Protein AF-A0A1M2Z4P3-F1 (afdb_monomer_lite)

pLDDT: mean 89.17, std 8.55, range [36.88, 98.25]

Secondary structure (DSSP, 8-state):
-PPP-HHHHHHHHHTT---TT-TT--GGGGTHHHHHHHHHHHIIIIIHHHHHHHHHHTPPPPPTTSSPPPTT--TTS-EEE-SSS-HHHHHH---GGGEEETT--TT-TT------B-----TTT-GGGS--TTS-HHHHHHHHHHHHHHHHHB--HHHHHHHTHHHHHTTTT--EEEE-S----GGGHHHHHHHHHHS-TT-EEEEEESS-SHHHHHHHTTS---GGGEEEEEGGG-

Foldseek 3Di:
DDDPDLVVQQVVLVVLQDDPPDPPDDPCSLASSLVSLLVVLCCVFVVVQVVVLVVLLPDDADDAPPDDDQPPDDLPAAEEDCRQEPNCCHHVVRDPVRYDNLQYHSVDPPTHRQAAFQDDDDPVNQQLVVDDPPDDPNVNSSSVSVVVSNVSRHRPNVVSCVVCVVVLLVQAPAQEEEAAPDQLDPSCVVVVQSNLVNYDLNHAYEYEDAPDCPSVCVSVVVHPHDPVRYDYYHSSVD

Structure (mmCIF, N/CA/C/O backbone):
data_AF-A0A1M2Z4P3-F1
#
_entry.id   AF-A0A1M2Z4P3-F1
#
loop_
_atom_site.group_PDB
_atom_site.id
_atom_site.type_symbol
_atom_site.label_atom_id
_atom_site.label_alt_id
_atom_site.label_comp_id
_atom_site.label_asym_id
_atom_site.label_entity_id
_atom_site.label_seq_id
_atom_site.pdbx_PDB_ins_code
_atom_site.Cartn_x
_atom_site.Cartn_y
_atom_site.Cartn_z
_atom_site.occupancy
_atom_site.B_iso_or_equiv
_atom_site.auth_seq_id
_atom_site.auth_comp_id
_atom_site.auth_asym_id
_atom_site.auth_atom_id
_atom_site.pdbx_PDB_model_num
ATOM 1 N N . MET A 1 1 ? 10.194 9.218 0.307 1.00 36.88 1 MET A N 1
ATOM 2 C CA . MET A 1 1 ? 10.494 7.914 -0.320 1.00 36.88 1 MET A CA 1
ATOM 3 C C . MET A 1 1 ? 11.391 8.207 -1.500 1.00 36.88 1 MET A C 1
ATOM 5 O O . MET A 1 1 ? 11.142 9.214 -2.148 1.00 36.88 1 MET A O 1
ATOM 9 N N . ALA A 1 2 ? 12.436 7.412 -1.726 1.00 44.75 2 ALA A N 1
ATOM 10 C CA . ALA A 1 2 ? 13.158 7.478 -2.991 1.00 44.75 2 ALA A CA 1
ATOM 11 C C . ALA A 1 2 ? 12.185 6.999 -4.077 1.00 44.75 2 ALA A C 1
ATOM 13 O O . ALA A 1 2 ? 11.641 5.902 -3.953 1.00 44.75 2 ALA A O 1
ATOM 14 N N . ALA A 1 3 ? 11.865 7.868 -5.031 1.00 63.56 3 ALA A N 1
ATOM 15 C CA . ALA A 1 3 ? 11.163 7.474 -6.244 1.00 63.56 3 ALA A CA 1
ATOM 16 C C . ALA A 1 3 ? 12.198 6.883 -7.208 1.00 63.56 3 ALA A C 1
ATOM 18 O O . ALA A 1 3 ? 13.359 7.295 -7.170 1.00 63.56 3 ALA A O 1
ATOM 19 N N . PHE A 1 4 ? 11.798 5.907 -8.023 1.00 76.44 4 PHE A N 1
ATOM 20 C CA . PHE A 1 4 ? 12.625 5.476 -9.144 1.00 76.44 4 PHE A CA 1
ATOM 21 C C . PHE A 1 4 ? 12.760 6.653 -10.115 1.00 76.44 4 PHE A C 1
ATOM 23 O O . PHE A 1 4 ? 11.749 7.189 -10.566 1.00 76.44 4 PHE A O 1
ATOM 30 N N . ASP A 1 5 ? 13.994 7.075 -10.374 1.00 84.38 5 ASP A N 1
ATOM 31 C CA . ASP A 1 5 ? 14.317 8.184 -11.268 1.00 84.38 5 ASP A CA 1
ATOM 32 C C . ASP A 1 5 ? 14.736 7.597 -12.617 1.00 84.38 5 ASP A C 1
ATOM 34 O O . ASP A 1 5 ? 15.875 7.157 -12.787 1.00 84.38 5 ASP A O 1
ATOM 38 N N . SER A 1 6 ? 13.776 7.500 -13.541 1.00 86.56 6 SER A N 1
ATOM 39 C CA . SER A 1 6 ? 14.014 6.942 -14.873 1.00 86.56 6 SER A CA 1
ATOM 40 C C . SER A 1 6 ? 15.054 7.739 -15.644 1.00 86.56 6 SER A C 1
ATOM 42 O O . SER A 1 6 ? 15.867 7.135 -16.335 1.00 86.56 6 SER A O 1
ATOM 44 N N . ASP A 1 7 ? 15.061 9.062 -15.487 1.00 88.12 7 ASP A N 1
ATOM 45 C CA . ASP A 1 7 ? 15.937 9.958 -16.239 1.00 88.12 7 ASP A CA 1
ATOM 46 C C . ASP A 1 7 ? 17.389 9.719 -15.823 1.00 88.12 7 ASP A C 1
ATOM 48 O O . ASP A 1 7 ? 18.244 9.492 -16.669 1.00 88.12 7 ASP A O 1
ATOM 52 N N . HIS A 1 8 ? 17.658 9.604 -14.518 1.00 89.50 8 HIS A N 1
ATOM 53 C CA . HIS A 1 8 ? 18.998 9.253 -14.042 1.00 89.50 8 HIS A CA 1
ATOM 54 C C . HIS A 1 8 ? 19.452 7.861 -14.524 1.00 89.50 8 HIS A C 1
ATOM 56 O O . HIS A 1 8 ? 20.642 7.637 -14.767 1.00 89.50 8 HIS A O 1
ATOM 62 N N . VAL A 1 9 ? 18.544 6.885 -14.612 1.00 90.94 9 VAL A N 1
ATOM 63 C CA . VAL A 1 9 ? 18.883 5.542 -15.118 1.00 90.94 9 VAL A CA 1
ATOM 64 C C . VAL A 1 9 ? 19.222 5.594 -16.607 1.00 90.94 9 VAL A C 1
ATOM 66 O O . VAL A 1 9 ? 20.208 4.984 -17.020 1.00 90.94 9 VAL A O 1
ATOM 69 N N . ILE A 1 10 ? 18.451 6.352 -17.387 1.00 92.62 10 ILE A N 1
ATOM 70 C CA . ILE A 1 10 ? 18.688 6.562 -18.817 1.00 92.62 10 ILE A CA 1
ATOM 71 C C . ILE A 1 10 ? 20.013 7.303 -19.029 1.00 92.62 10 ILE A C 1
ATOM 73 O O . ILE A 1 10 ? 20.875 6.771 -19.721 1.00 92.62 10 ILE A O 1
ATOM 77 N N . ASP A 1 11 ? 20.235 8.436 -18.357 1.00 93.12 11 ASP A N 1
ATOM 78 C CA . ASP A 1 11 ? 21.476 9.227 -18.427 1.00 93.12 11 ASP A CA 1
ATOM 79 C C . ASP A 1 11 ? 22.718 8.379 -18.104 1.00 93.12 11 ASP A C 1
ATOM 81 O O . ASP A 1 11 ? 23.786 8.524 -18.704 1.00 93.12 11 ASP A O 1
ATOM 85 N N . TYR A 1 12 ? 22.600 7.467 -17.132 1.00 93.19 12 TYR A N 1
ATOM 86 C CA . TYR A 1 12 ? 23.669 6.525 -16.824 1.00 93.19 12 TYR A CA 1
ATOM 87 C C . TYR A 1 12 ? 23.897 5.535 -17.974 1.00 93.19 12 TYR A C 1
ATOM 89 O O . TYR A 1 12 ? 25.041 5.360 -18.403 1.00 93.19 12 TYR A O 1
ATOM 97 N N . ALA A 1 13 ? 22.831 4.916 -18.482 1.00 93.62 13 ALA A N 1
ATOM 98 C CA . ALA A 1 13 ? 22.899 3.926 -19.552 1.00 93.62 13 ALA A CA 1
ATOM 99 C C . ALA A 1 13 ? 23.385 4.524 -20.884 1.00 93.62 13 ALA A C 1
ATOM 101 O O . ALA A 1 13 ? 24.069 3.840 -21.644 1.00 93.62 13 ALA A O 1
ATOM 102 N N . GLU A 1 14 ? 23.124 5.807 -21.154 1.00 93.44 14 GLU A N 1
ATOM 103 C CA . GLU A 1 14 ? 23.606 6.518 -22.347 1.00 93.44 14 GLU A CA 1
ATOM 104 C C . GLU A 1 14 ? 25.136 6.505 -22.478 1.00 93.44 14 GLU A C 1
ATOM 106 O O . GLU A 1 14 ? 25.653 6.488 -23.595 1.00 93.44 14 GLU A O 1
ATOM 111 N N . ASN A 1 15 ? 25.879 6.403 -21.367 1.00 92.31 15 ASN A N 1
ATOM 112 C CA . ASN A 1 15 ? 27.342 6.243 -21.400 1.00 92.31 15 ASN A CA 1
ATOM 113 C C . ASN A 1 15 ? 27.794 4.954 -22.110 1.00 92.31 15 ASN A C 1
ATOM 115 O O . ASN A 1 15 ? 28.964 4.823 -22.466 1.00 92.31 15 ASN A O 1
ATOM 119 N N . PHE A 1 16 ? 26.873 4.014 -22.315 1.00 91.38 16 PHE A N 1
ATOM 120 C CA . PHE A 1 16 ? 27.087 2.726 -22.965 1.00 91.38 16 PHE A CA 1
ATOM 121 C C . PHE A 1 16 ? 26.414 2.647 -24.344 1.00 91.38 16 PHE A C 1
ATOM 123 O O . PHE A 1 16 ? 26.446 1.602 -24.998 1.00 91.38 16 PHE A O 1
ATOM 130 N N . LEU A 1 17 ? 25.824 3.750 -24.820 1.00 91.19 17 LEU A N 1
ATOM 131 C CA . LEU A 1 17 ? 25.216 3.850 -26.143 1.00 91.19 17 LEU A CA 1
ATOM 132 C C . LEU A 1 17 ? 26.263 4.261 -27.190 1.00 91.19 17 LEU A C 1
ATOM 134 O O . LEU A 1 17 ? 26.306 5.395 -27.669 1.00 91.19 17 LEU A O 1
ATOM 138 N N . VAL A 1 18 ? 27.130 3.319 -27.562 1.00 89.75 18 VAL A N 1
ATOM 139 C CA . VAL A 1 18 ? 28.173 3.558 -28.570 1.00 89.75 18 VAL A CA 1
ATOM 140 C C . VAL A 1 18 ? 27.543 3.763 -29.955 1.00 89.75 18 VAL A C 1
ATOM 142 O O . VAL A 1 18 ? 26.599 3.065 -30.345 1.00 89.75 18 VAL A O 1
ATOM 145 N N . SER A 1 19 ? 28.061 4.730 -30.717 1.00 88.44 19 SER A N 1
ATOM 146 C CA . SER A 1 19 ? 27.634 4.982 -32.099 1.00 88.44 19 SER A CA 1
ATOM 147 C C . SER A 1 19 ? 27.996 3.811 -33.014 1.00 88.44 19 SER A C 1
ATOM 149 O O . SER A 1 19 ? 29.109 3.294 -32.946 1.00 88.44 19 SER A O 1
ATOM 151 N N . TYR A 1 20 ? 27.105 3.463 -33.946 1.00 85.50 20 TYR A N 1
ATOM 152 C CA . TYR A 1 20 ? 27.349 2.419 -34.954 1.00 85.50 20 TYR A CA 1
ATOM 153 C C . TYR A 1 20 ? 28.587 2.668 -35.833 1.00 85.50 20 TYR A C 1
ATOM 155 O O . TYR A 1 20 ? 29.069 1.750 -36.486 1.00 85.50 20 TYR A O 1
ATOM 163 N N . GLY A 1 21 ? 29.086 3.906 -35.886 1.00 85.94 21 GLY A N 1
ATOM 164 C CA . GLY A 1 21 ? 30.278 4.278 -36.651 1.00 85.94 21 GLY A CA 1
ATOM 165 C C . GLY A 1 21 ? 31.571 4.384 -35.837 1.00 85.94 21 GLY A C 1
ATOM 166 O O . GLY A 1 21 ? 32.546 4.912 -36.368 1.00 85.94 21 GLY A O 1
ATOM 167 N N . ALA A 1 22 ? 31.584 3.982 -34.562 1.00 88.19 22 ALA A N 1
ATOM 168 C CA . ALA A 1 22 ? 32.777 4.080 -33.721 1.00 88.19 22 ALA A CA 1
ATOM 169 C C . ALA A 1 22 ? 33.887 3.115 -34.186 1.00 88.19 22 ALA A C 1
ATOM 171 O O . ALA A 1 22 ? 33.612 1.991 -34.603 1.00 88.19 22 ALA A O 1
ATOM 172 N N . GLU A 1 23 ? 35.152 3.551 -34.129 1.00 83.62 23 GLU A N 1
ATOM 173 C CA . GLU A 1 23 ? 36.299 2.741 -34.586 1.00 83.62 23 GLU A CA 1
ATOM 174 C C . GLU A 1 23 ? 36.534 1.492 -33.720 1.00 83.62 23 GLU A C 1
ATOM 176 O O . GLU A 1 23 ? 37.081 0.501 -34.199 1.00 83.62 23 GLU A O 1
ATOM 181 N N . ASP A 1 24 ? 36.116 1.539 -32.457 1.00 87.50 24 ASP A N 1
ATOM 182 C CA . ASP A 1 24 ? 36.196 0.471 -31.462 1.00 87.50 24 ASP A CA 1
ATOM 183 C C . ASP A 1 24 ? 34.872 -0.286 -31.272 1.00 87.50 24 ASP A C 1
ATOM 185 O O . ASP A 1 24 ? 34.740 -1.065 -30.328 1.00 87.50 24 ASP A O 1
ATOM 189 N N . TRP A 1 25 ? 33.911 -0.092 -32.181 1.00 88.25 25 TRP A N 1
ATOM 190 C CA . TRP A 1 25 ? 32.607 -0.743 -32.121 1.00 88.25 25 TRP A CA 1
ATOM 191 C C . TRP A 1 25 ? 32.709 -2.273 -32.171 1.00 88.25 25 TRP A C 1
ATOM 193 O O . TRP A 1 25 ? 33.462 -2.856 -32.960 1.00 88.25 25 TRP A O 1
ATOM 203 N N . SER A 1 26 ? 31.886 -2.924 -31.356 1.00 89.50 26 SER A N 1
ATOM 204 C CA . SER A 1 26 ? 31.740 -4.369 -31.275 1.00 89.50 26 SER A CA 1
ATOM 205 C C . SER A 1 26 ? 30.270 -4.788 -31.304 1.00 89.50 26 SER A C 1
ATOM 207 O O . SER A 1 26 ? 29.382 -4.037 -30.909 1.00 89.50 26 SER A O 1
ATOM 209 N N . ASP A 1 27 ? 30.007 -6.045 -31.669 1.00 86.88 27 ASP A N 1
ATOM 210 C CA . ASP A 1 27 ? 28.648 -6.602 -31.640 1.00 86.88 27 ASP A CA 1
ATOM 211 C C . ASP A 1 27 ? 27.996 -6.518 -30.242 1.00 86.88 27 ASP A C 1
ATOM 213 O O . ASP A 1 27 ? 26.773 -6.472 -30.136 1.00 86.88 27 ASP A O 1
ATOM 217 N N . ALA A 1 28 ? 28.785 -6.471 -29.160 1.00 85.50 28 ALA A N 1
ATOM 218 C CA . ALA A 1 28 ? 28.265 -6.317 -27.800 1.00 85.50 28 ALA A CA 1
ATOM 219 C C . ALA A 1 28 ? 27.618 -4.937 -27.569 1.00 85.50 28 ALA A C 1
ATOM 221 O O . ALA A 1 28 ? 26.666 -4.822 -26.798 1.00 85.50 28 ALA A O 1
ATOM 222 N N . ASP A 1 29 ? 28.055 -3.905 -28.297 1.00 89.50 29 ASP A N 1
ATOM 223 C CA . ASP A 1 29 ? 27.514 -2.544 -28.203 1.00 89.50 29 ASP A CA 1
ATOM 224 C C . ASP A 1 29 ? 26.071 -2.429 -28.716 1.00 89.50 29 ASP A C 1
ATOM 226 O O . ASP A 1 29 ? 25.392 -1.424 -28.472 1.00 89.50 29 ASP A O 1
ATOM 230 N N . HIS A 1 30 ? 25.557 -3.476 -29.375 1.00 88.25 30 HIS A N 1
ATOM 231 C CA . HIS A 1 30 ? 24.128 -3.603 -29.648 1.00 88.25 30 HIS A CA 1
ATOM 232 C C . HIS A 1 30 ? 23.283 -3.757 -28.382 1.00 88.25 30 HIS A C 1
ATOM 234 O O . HIS A 1 30 ? 22.104 -3.428 -28.422 1.00 88.25 30 HIS A O 1
ATOM 240 N N . HIS A 1 31 ? 23.854 -4.243 -27.280 1.00 87.75 31 HIS A N 1
ATOM 241 C CA . HIS A 1 31 ? 23.092 -4.627 -26.091 1.00 87.75 31 HIS A CA 1
ATOM 242 C C . HIS A 1 31 ? 23.507 -3.877 -24.828 1.00 87.75 31 HIS A C 1
ATOM 244 O O . HIS A 1 31 ? 22.772 -3.920 -23.851 1.00 87.75 31 HIS A O 1
ATOM 250 N N . ASN A 1 32 ? 24.644 -3.175 -24.829 1.00 91.56 32 ASN A N 1
ATOM 251 C CA . ASN A 1 32 ? 25.194 -2.560 -23.617 1.00 91.56 32 ASN A CA 1
ATOM 252 C C . ASN A 1 32 ? 24.220 -1.573 -22.943 1.00 91.56 32 ASN A C 1
ATOM 254 O O . ASN A 1 32 ? 24.012 -1.664 -21.738 1.00 91.56 32 ASN A O 1
ATOM 258 N N . PHE A 1 33 ? 23.556 -0.697 -23.707 1.00 92.69 33 PHE A N 1
ATOM 259 C CA . PHE A 1 33 ? 22.547 0.227 -23.162 1.00 92.69 33 PHE A CA 1
ATOM 260 C C . PHE A 1 33 ? 21.383 -0.508 -22.473 1.00 92.69 33 PHE A C 1
ATOM 262 O O . PHE A 1 33 ? 21.041 -0.218 -21.328 1.00 92.69 33 PHE A O 1
ATOM 269 N N . GLU A 1 34 ? 20.784 -1.482 -23.164 1.00 93.62 34 GLU A N 1
ATOM 270 C CA . GLU A 1 34 ? 19.660 -2.267 -22.637 1.00 93.62 34 GLU A CA 1
ATOM 271 C C . GLU A 1 34 ? 20.086 -3.098 -21.423 1.00 93.62 34 GLU A C 1
ATOM 273 O O . GLU A 1 34 ? 19.356 -3.170 -20.437 1.00 93.62 34 GLU A O 1
ATOM 278 N N . TYR A 1 35 ? 21.285 -3.679 -21.473 1.00 92.06 35 TYR A N 1
ATOM 279 C CA . TYR A 1 35 ? 21.851 -4.499 -20.411 1.00 92.06 35 TYR A CA 1
ATOM 280 C C . TYR A 1 35 ? 22.042 -3.707 -19.115 1.00 92.06 35 TYR A C 1
ATOM 282 O O . TYR A 1 35 ? 21.646 -4.182 -18.052 1.00 92.06 35 TYR A O 1
ATOM 290 N N . GLU A 1 36 ? 22.594 -2.492 -19.177 1.00 94.31 36 GLU A N 1
ATOM 291 C CA . GLU A 1 36 ? 22.773 -1.654 -17.983 1.00 94.31 36 GLU A CA 1
ATOM 292 C C . GLU A 1 36 ? 21.429 -1.288 -17.339 1.00 94.31 36 GLU A C 1
ATOM 294 O O . GLU A 1 36 ? 21.278 -1.372 -16.116 1.00 94.31 36 GLU A O 1
ATOM 299 N N . ILE A 1 37 ? 20.417 -0.967 -18.154 1.00 93.38 37 ILE A N 1
ATOM 300 C CA . ILE A 1 37 ? 19.055 -0.739 -17.658 1.00 93.38 37 ILE A CA 1
ATOM 301 C C . ILE A 1 37 ? 18.508 -2.010 -17.007 1.00 93.38 37 ILE A C 1
ATOM 303 O O . ILE A 1 37 ? 18.021 -1.935 -15.879 1.00 93.38 37 ILE A O 1
ATOM 307 N N . GLU A 1 38 ? 18.622 -3.169 -17.666 1.00 92.31 38 GLU A N 1
ATOM 308 C CA . GLU A 1 38 ? 18.160 -4.462 -17.148 1.00 92.31 38 GLU A CA 1
ATOM 309 C C . GLU A 1 38 ? 18.772 -4.775 -15.774 1.00 92.31 38 GLU A C 1
ATOM 311 O O . GLU A 1 38 ? 18.047 -5.115 -14.837 1.00 92.31 38 GLU A O 1
ATOM 316 N N . GLN A 1 39 ? 20.090 -4.602 -15.616 1.00 90.38 39 GLN A N 1
ATOM 317 C CA . GLN A 1 39 ? 20.776 -4.839 -14.342 1.00 90.38 39 GLN A CA 1
ATOM 318 C C . GLN A 1 39 ? 20.243 -3.935 -13.224 1.00 90.38 39 GLN A C 1
ATOM 320 O O . GLN A 1 39 ? 20.037 -4.389 -12.091 1.00 90.38 39 GLN A O 1
ATOM 325 N N . ILE A 1 40 ? 19.990 -2.660 -13.532 1.00 89.38 40 ILE A N 1
ATOM 326 C CA . ILE A 1 40 ? 19.446 -1.699 -12.571 1.00 89.38 40 ILE A CA 1
ATOM 327 C C . ILE A 1 40 ? 18.016 -2.086 -12.181 1.00 89.38 40 ILE A C 1
ATOM 329 O O . ILE A 1 40 ? 17.710 -2.178 -10.986 1.00 89.38 40 ILE A O 1
ATOM 333 N N . VAL A 1 41 ? 17.140 -2.345 -13.155 1.00 88.62 41 VAL A N 1
ATOM 334 C CA . VAL A 1 41 ? 15.731 -2.645 -12.871 1.00 88.62 41 VAL A CA 1
ATOM 335 C C . VAL A 1 41 ? 15.541 -4.003 -12.195 1.00 88.62 41 VAL A C 1
ATOM 337 O O . VAL A 1 41 ? 14.727 -4.114 -11.273 1.00 88.62 41 VAL A O 1
ATOM 340 N N . ASP A 1 42 ? 16.313 -5.030 -12.560 1.00 85.25 42 ASP A N 1
ATOM 341 C CA . ASP A 1 42 ? 16.267 -6.345 -11.906 1.00 85.25 42 ASP A CA 1
ATOM 342 C C . ASP A 1 42 ? 16.796 -6.270 -10.463 1.00 85.25 42 ASP A C 1
ATOM 344 O O . ASP A 1 42 ? 16.185 -6.794 -9.518 1.00 85.25 42 ASP A O 1
ATOM 348 N N . GLY A 1 43 ? 17.884 -5.517 -10.262 1.00 83.00 43 GLY A N 1
ATOM 349 C CA . GLY A 1 43 ? 18.431 -5.214 -8.943 1.00 83.00 43 GLY A CA 1
ATOM 350 C C . GLY A 1 43 ? 17.412 -4.516 -8.032 1.00 83.00 43 GLY A C 1
ATOM 351 O O . GLY A 1 43 ? 17.220 -4.898 -6.871 1.00 83.00 43 GLY A O 1
ATOM 352 N N . LEU A 1 44 ? 16.706 -3.518 -8.562 1.00 79.50 44 LEU A N 1
ATOM 353 C CA . LEU A 1 44 ? 15.719 -2.741 -7.812 1.00 79.50 44 LEU A CA 1
ATOM 354 C C . LEU A 1 44 ? 14.383 -3.461 -7.615 1.00 79.50 44 LEU A C 1
ATOM 356 O O . LEU A 1 44 ? 13.671 -3.151 -6.662 1.00 79.50 44 LEU A O 1
ATOM 360 N N . SER A 1 45 ? 14.029 -4.417 -8.470 1.00 78.44 45 SER A N 1
ATOM 361 C CA . SER A 1 45 ? 12.779 -5.171 -8.359 1.00 78.44 45 SER A CA 1
ATOM 362 C C . SER A 1 45 ? 12.978 -6.460 -7.557 1.00 78.44 45 SER A C 1
ATOM 364 O O . SER A 1 45 ? 12.626 -6.529 -6.374 1.00 78.44 45 SER A O 1
ATOM 366 N N . ARG A 1 46 ? 13.560 -7.501 -8.160 1.00 77.25 46 ARG A N 1
ATOM 367 C CA . ARG A 1 46 ? 13.657 -8.847 -7.574 1.00 77.25 46 ARG A CA 1
ATOM 368 C C . ARG A 1 46 ? 14.606 -8.876 -6.388 1.00 77.25 46 ARG A C 1
ATOM 370 O O . ARG A 1 46 ? 14.267 -9.428 -5.335 1.00 77.25 46 ARG A O 1
ATOM 377 N N . THR A 1 47 ? 15.780 -8.268 -6.537 1.00 80.88 47 THR A N 1
ATOM 378 C CA . THR A 1 47 ? 16.821 -8.318 -5.505 1.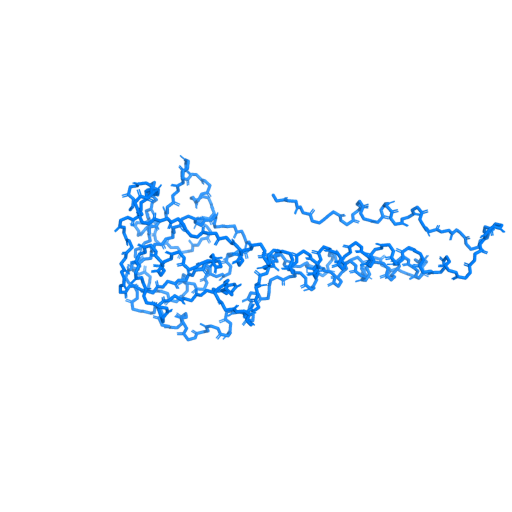00 80.88 47 THR A CA 1
ATOM 379 C C . THR A 1 47 ? 16.424 -7.495 -4.280 1.00 80.88 47 THR A C 1
ATOM 381 O O . THR A 1 47 ? 16.497 -8.007 -3.158 1.00 80.88 47 THR A O 1
ATOM 384 N N . LEU A 1 48 ? 15.879 -6.288 -4.466 1.00 82.06 48 LEU A N 1
ATOM 385 C CA . LEU A 1 48 ? 15.313 -5.495 -3.370 1.00 82.06 48 LEU A CA 1
ATOM 386 C C . LEU A 1 48 ? 14.179 -6.232 -2.649 1.00 82.06 48 LEU A C 1
ATOM 388 O O . LEU A 1 48 ? 14.205 -6.324 -1.421 1.00 82.06 48 LEU A O 1
ATOM 392 N N . ARG A 1 49 ? 13.211 -6.799 -3.385 1.00 80.75 49 ARG A N 1
ATOM 393 C CA . ARG A 1 49 ? 12.099 -7.561 -2.792 1.00 80.75 49 ARG A CA 1
ATOM 394 C C . ARG A 1 49 ? 12.600 -8.727 -1.948 1.00 80.75 49 ARG A C 1
ATOM 396 O O . ARG A 1 49 ? 12.162 -8.902 -0.811 1.00 80.75 49 ARG A O 1
ATOM 403 N N . LYS A 1 50 ? 13.569 -9.486 -2.465 1.00 83.69 50 LYS A N 1
ATOM 404 C CA . LYS A 1 50 ? 14.205 -10.598 -1.749 1.00 83.69 50 LYS A CA 1
ATOM 405 C C . LYS A 1 50 ? 14.928 -10.128 -0.487 1.00 83.69 50 LYS A C 1
ATOM 407 O O . LYS A 1 50 ? 14.743 -10.722 0.575 1.00 83.69 50 LYS A O 1
ATOM 412 N N . HIS A 1 51 ? 15.739 -9.075 -0.572 1.00 88.00 51 HIS A N 1
ATOM 413 C CA . HIS A 1 51 ? 16.456 -8.548 0.591 1.00 88.00 51 HIS A CA 1
ATOM 414 C C . HIS A 1 51 ? 15.513 -7.969 1.637 1.00 88.00 51 HIS A C 1
ATOM 416 O O . HIS A 1 51 ? 15.700 -8.242 2.820 1.00 88.00 51 HIS A O 1
ATOM 422 N N . PHE A 1 52 ? 14.475 -7.247 1.219 1.00 87.31 52 PHE A N 1
ATOM 423 C CA . PHE A 1 52 ? 13.447 -6.744 2.120 1.00 87.31 52 PHE A CA 1
ATOM 424 C C . PHE A 1 52 ? 12.716 -7.890 2.821 1.00 87.31 52 PHE A C 1
ATOM 426 O O . PHE A 1 52 ? 12.585 -7.869 4.043 1.00 87.31 52 PHE A O 1
ATOM 433 N N . ALA A 1 53 ? 12.297 -8.919 2.079 1.00 87.25 53 ALA A N 1
ATOM 434 C CA . ALA A 1 53 ? 11.644 -10.093 2.646 1.00 87.25 53 ALA A CA 1
ATOM 435 C C . ALA A 1 53 ? 12.562 -10.836 3.635 1.00 87.25 53 ALA A C 1
ATOM 437 O O . ALA A 1 53 ? 12.123 -11.258 4.700 1.00 87.25 53 ALA A O 1
ATOM 438 N N . ASN A 1 54 ? 13.857 -10.960 3.340 1.00 89.25 54 ASN A N 1
ATOM 439 C CA . ASN A 1 54 ? 14.816 -11.560 4.270 1.00 89.25 54 ASN A CA 1
ATOM 440 C C . ASN A 1 54 ? 15.028 -10.696 5.519 1.00 89.25 54 ASN A C 1
ATOM 442 O O . ASN A 1 54 ? 15.045 -11.214 6.634 1.00 89.25 54 ASN A O 1
ATOM 446 N N . TRP A 1 55 ? 15.158 -9.381 5.344 1.00 91.31 55 TRP A N 1
ATOM 447 C CA . TRP A 1 55 ? 15.331 -8.436 6.441 1.00 91.31 55 TRP A CA 1
ATOM 448 C C . TRP A 1 55 ? 14.116 -8.425 7.374 1.00 91.31 55 TRP A C 1
ATOM 450 O O . TRP A 1 55 ? 14.283 -8.582 8.581 1.00 91.31 55 TRP A O 1
ATOM 460 N N . ILE A 1 56 ? 12.898 -8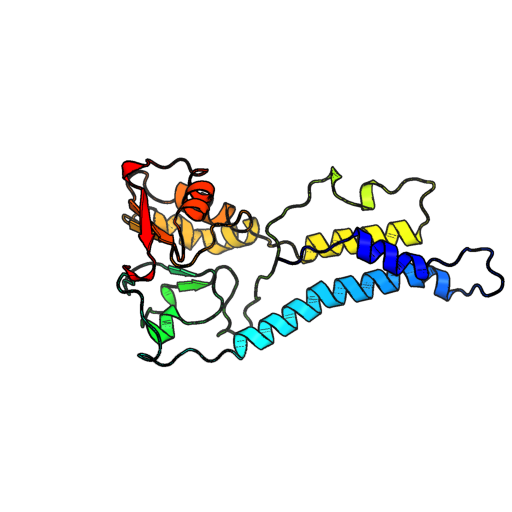.320 6.831 1.00 91.00 56 ILE A N 1
ATOM 461 C CA . ILE A 1 56 ? 11.667 -8.254 7.629 1.00 91.00 56 ILE A CA 1
ATOM 462 C C . ILE A 1 56 ? 11.419 -9.553 8.409 1.00 91.00 56 ILE A C 1
ATOM 464 O O . ILE A 1 56 ? 10.983 -9.505 9.558 1.00 91.00 56 ILE A O 1
ATOM 468 N N . ARG A 1 57 ? 11.764 -10.711 7.823 1.00 89.69 57 ARG A N 1
ATOM 469 C CA . ARG A 1 57 ? 11.717 -12.026 8.487 1.00 89.69 57 ARG A CA 1
ATOM 470 C C . ARG A 1 57 ? 12.761 -12.167 9.598 1.00 89.69 57 ARG A C 1
ATOM 472 O O . ARG A 1 57 ? 12.557 -12.940 10.527 1.00 89.69 57 ARG A O 1
ATOM 479 N N . GLY A 1 58 ? 13.860 -11.419 9.517 1.00 90.00 58 GLY A N 1
ATOM 480 C CA . GLY A 1 58 ? 14.907 -11.375 10.538 1.00 90.00 58 GLY A CA 1
ATOM 481 C C . GLY A 1 58 ? 14.645 -10.396 11.686 1.00 90.00 58 GLY A C 1
ATOM 482 O O . GLY A 1 58 ? 15.431 -10.359 12.633 1.00 90.00 58 GLY A O 1
ATOM 483 N N . LEU A 1 59 ? 13.578 -9.588 11.630 1.00 90.50 59 LEU A N 1
ATOM 484 C CA . LEU A 1 59 ? 13.287 -8.615 12.682 1.00 90.50 59 LEU A CA 1
ATOM 485 C C . LEU A 1 59 ? 12.846 -9.300 13.978 1.00 90.50 59 LEU A C 1
ATOM 487 O O . LEU A 1 59 ? 11.877 -10.058 14.017 1.00 90.50 59 LEU A O 1
ATOM 491 N N . ALA A 1 60 ? 13.519 -8.953 15.074 1.00 89.00 60 ALA A N 1
ATOM 492 C CA . ALA A 1 60 ? 13.095 -9.345 16.407 1.00 89.00 60 ALA A CA 1
ATOM 493 C C . ALA A 1 60 ? 11.866 -8.532 16.837 1.00 89.00 60 ALA A C 1
ATOM 495 O O . ALA A 1 60 ? 11.871 -7.299 16.804 1.00 89.00 60 ALA A O 1
ATOM 496 N N . ILE A 1 61 ? 10.822 -9.224 17.290 1.00 89.62 61 ILE A N 1
ATOM 497 C CA . ILE A 1 61 ? 9.676 -8.570 17.921 1.00 89.62 61 ILE A CA 1
ATOM 498 C C . ILE A 1 61 ? 10.079 -8.136 19.336 1.00 89.62 61 ILE A C 1
ATOM 500 O O . ILE A 1 61 ? 10.669 -8.944 20.060 1.00 89.62 61 ILE A O 1
ATOM 504 N N . PRO A 1 62 ? 9.775 -6.890 19.750 1.00 89.12 62 PRO A N 1
ATOM 505 C CA . PRO A 1 62 ? 10.041 -6.438 21.109 1.00 89.12 62 PRO A CA 1
ATOM 506 C C . PRO A 1 62 ? 9.431 -7.371 22.156 1.00 89.12 62 PRO A C 1
ATOM 508 O O . PRO A 1 62 ? 8.394 -7.995 21.927 1.00 89.12 62 PRO A O 1
ATOM 511 N N . LEU A 1 63 ? 10.054 -7.438 23.328 1.00 86.50 63 LEU A N 1
ATOM 512 C CA . LEU A 1 63 ? 9.482 -8.169 24.451 1.00 86.50 63 LEU A CA 1
ATOM 513 C C . LEU A 1 63 ? 8.344 -7.354 25.071 1.00 86.50 63 LEU A C 1
ATOM 515 O O . LEU A 1 63 ? 8.374 -6.121 25.119 1.00 86.50 63 LEU A O 1
ATOM 519 N N . LEU A 1 64 ? 7.331 -8.051 25.580 1.00 85.25 64 LEU A N 1
ATOM 520 C CA . LEU A 1 64 ? 6.236 -7.404 26.290 1.00 85.25 64 LEU A CA 1
ATOM 521 C C . LEU A 1 64 ? 6.795 -6.579 27.464 1.00 85.25 64 LEU A C 1
ATOM 523 O O . LEU A 1 64 ? 7.554 -7.092 28.283 1.00 85.25 64 LEU A O 1
ATOM 527 N N . GLY A 1 65 ? 6.423 -5.300 27.536 1.00 83.50 65 GLY A N 1
ATOM 528 C CA . GLY A 1 65 ? 6.886 -4.377 28.576 1.00 83.50 65 GLY A CA 1
ATOM 529 C C . GLY A 1 65 ? 8.158 -3.591 28.242 1.00 83.50 65 GLY A C 1
ATOM 530 O O . GLY A 1 65 ? 8.510 -2.699 29.008 1.00 83.50 65 GLY A O 1
ATOM 531 N N . THR A 1 66 ? 8.823 -3.846 27.106 1.00 89.12 66 THR A N 1
ATOM 532 C CA . THR A 1 66 ? 9.969 -3.020 26.662 1.00 89.12 66 THR A CA 1
ATOM 533 C C . THR A 1 66 ? 9.561 -1.845 25.777 1.00 89.12 66 THR A C 1
ATOM 535 O O . THR A 1 66 ? 10.390 -0.992 25.469 1.00 89.12 66 THR A O 1
ATOM 538 N N . VAL A 1 67 ? 8.298 -1.799 25.351 1.00 86.50 67 VAL A N 1
ATOM 539 C CA . VAL A 1 67 ? 7.725 -0.739 24.515 1.00 86.50 67 VAL A CA 1
ATOM 540 C C . VAL A 1 67 ? 6.347 -0.333 25.045 1.00 86.50 67 VAL A C 1
ATOM 542 O O . VAL A 1 67 ? 5.639 -1.186 25.592 1.00 86.50 67 VAL A O 1
ATOM 545 N N . PRO A 1 68 ? 5.942 0.943 24.899 1.00 86.50 68 PRO A N 1
ATOM 546 C CA . PRO A 1 68 ? 4.582 1.361 25.217 1.00 86.50 68 PRO A CA 1
ATOM 547 C C . PRO A 1 68 ? 3.587 0.651 24.290 1.00 86.50 68 PRO A C 1
ATOM 549 O O . PRO A 1 68 ? 3.812 0.548 23.083 1.00 86.50 68 PRO A O 1
ATOM 552 N N . LEU A 1 69 ? 2.493 0.155 24.867 1.00 89.50 69 LEU A N 1
ATOM 553 C CA . LEU A 1 69 ? 1.423 -0.519 24.135 1.00 89.50 69 LEU A CA 1
ATOM 554 C C . LEU A 1 69 ? 0.250 0.429 23.896 1.00 89.50 69 LEU A C 1
ATOM 556 O O . LEU A 1 69 ? -0.014 1.318 24.703 1.00 89.50 69 LEU A O 1
ATOM 560 N N . VAL A 1 70 ? -0.467 0.182 22.803 1.00 91.19 70 VAL A N 1
ATOM 561 C CA . VAL A 1 70 ? -1.742 0.837 22.495 1.00 91.19 70 VAL A CA 1
ATOM 562 C C . VAL A 1 70 ? -2.857 0.120 23.256 1.00 91.19 70 VAL A C 1
ATOM 564 O O . VAL A 1 70 ? -2.988 -1.103 23.176 1.00 91.19 70 VAL A O 1
ATOM 567 N N . ASN A 1 71 ? -3.674 0.856 23.999 1.00 90.12 71 ASN A N 1
ATOM 568 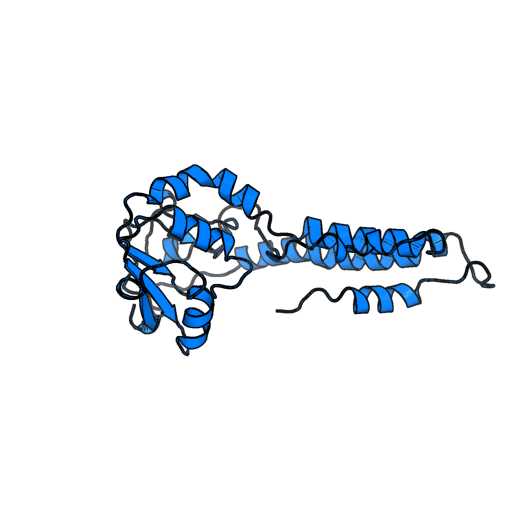C CA . ASN A 1 71 ? -4.645 0.277 24.930 1.00 90.12 71 ASN A CA 1
ATOM 569 C C . ASN A 1 71 ? -5.970 -0.125 24.259 1.00 90.12 71 ASN A C 1
ATOM 571 O O . ASN A 1 71 ? -6.680 -0.993 24.765 1.00 90.12 71 ASN A O 1
ATOM 575 N N . CYS A 1 72 ? -6.300 0.452 23.104 1.00 92.94 72 CYS A N 1
ATOM 576 C CA . CYS A 1 72 ? -7.560 0.237 22.396 1.00 92.94 72 CYS A CA 1
ATOM 577 C C . CYS A 1 72 ? -7.600 -1.061 21.574 1.00 92.94 72 CYS A C 1
ATOM 579 O O . CYS A 1 72 ? -8.582 -1.313 20.873 1.00 92.94 72 CYS A O 1
ATOM 581 N N . ILE A 1 73 ? -6.554 -1.894 21.627 1.00 95.12 73 ILE A N 1
ATOM 582 C CA . ILE A 1 73 ? -6.501 -3.154 20.879 1.00 95.12 73 ILE A CA 1
ATOM 583 C C . ILE A 1 73 ? -7.463 -4.178 21.494 1.00 95.12 73 ILE A C 1
ATOM 585 O O . ILE A 1 73 ? -7.166 -4.860 22.477 1.00 95.12 73 ILE A O 1
ATOM 589 N N . ASN A 1 74 ? -8.629 -4.334 20.868 1.00 95.00 74 ASN A N 1
ATOM 590 C CA . ASN A 1 74 ? -9.596 -5.363 21.224 1.00 95.00 74 ASN A CA 1
ATOM 591 C C . ASN A 1 74 ? -9.253 -6.692 20.537 1.00 95.00 74 ASN A C 1
ATOM 593 O O . ASN A 1 74 ? -9.431 -6.848 19.331 1.00 95.00 74 ASN A O 1
ATOM 597 N N . ARG A 1 75 ? -8.862 -7.702 21.321 1.00 95.00 75 ARG A N 1
ATOM 598 C CA . ARG A 1 75 ? -8.530 -9.051 20.826 1.00 95.00 75 ARG A CA 1
ATOM 599 C C . ARG A 1 75 ? -9.661 -9.765 20.093 1.00 95.00 75 ARG A C 1
ATOM 601 O O . ARG A 1 75 ? -9.397 -10.808 19.521 1.00 95.00 75 ARG A O 1
ATOM 608 N N . ARG A 1 76 ? -10.904 -9.279 20.133 1.00 93.94 76 ARG A N 1
ATOM 609 C CA . ARG A 1 76 ? -12.057 -9.840 19.400 1.00 93.94 76 ARG A CA 1
ATOM 610 C C . ARG A 1 76 ? -12.375 -9.093 18.101 1.00 93.94 76 ARG A C 1
ATOM 612 O O . ARG A 1 76 ? -13.262 -9.528 17.376 1.00 93.94 76 ARG A O 1
ATOM 619 N N . ALA A 1 77 ? -11.677 -7.995 17.812 1.00 96.56 77 ALA A N 1
ATOM 620 C CA . ALA A 1 77 ? -11.860 -7.231 16.583 1.00 96.56 77 ALA A CA 1
ATOM 621 C C . ALA A 1 77 ? -11.292 -7.966 15.357 1.00 96.56 77 ALA A C 1
ATOM 623 O O . ALA A 1 77 ? -10.591 -8.977 15.479 1.00 96.56 77 ALA A O 1
ATOM 624 N N . LYS A 1 78 ? -11.606 -7.432 14.175 1.00 97.44 78 LYS A N 1
ATOM 625 C CA . LYS A 1 78 ? -10.958 -7.776 12.907 1.00 97.44 78 LYS A CA 1
ATOM 626 C C . LYS A 1 78 ? -9.797 -6.811 12.680 1.00 97.44 78 LYS A C 1
ATOM 628 O O . LYS A 1 78 ? -9.924 -5.625 12.972 1.00 97.44 78 LYS A O 1
ATOM 633 N N . PHE A 1 79 ? -8.685 -7.313 12.161 1.00 97.88 79 PHE A N 1
ATOM 634 C CA . PHE A 1 79 ? -7.484 -6.527 11.913 1.00 97.88 79 PHE A CA 1
ATOM 635 C C . PHE A 1 79 ? -7.092 -6.643 10.447 1.00 97.88 79 PHE A C 1
ATOM 637 O O . PHE A 1 79 ? -6.727 -7.724 9.990 1.00 97.88 79 PHE A O 1
ATOM 644 N N . LEU A 1 80 ? -7.126 -5.520 9.736 1.00 97.56 80 LEU A N 1
ATOM 645 C CA . LEU A 1 80 ? -6.414 -5.367 8.475 1.00 97.56 80 LEU A CA 1
ATOM 646 C C . LEU A 1 80 ? -5.023 -4.819 8.798 1.00 97.56 80 LEU A C 1
ATOM 648 O O . LEU A 1 80 ? -4.891 -3.704 9.301 1.00 97.56 80 LEU A O 1
ATOM 652 N N . ASN A 1 81 ? -3.991 -5.625 8.579 1.00 95.75 81 ASN A N 1
ATOM 653 C CA . ASN A 1 81 ? -2.623 -5.294 8.943 1.00 95.75 81 ASN A CA 1
ATOM 654 C C . ASN A 1 81 ? -1.785 -5.019 7.692 1.00 95.75 81 ASN A C 1
ATOM 656 O O . ASN A 1 81 ? -1.553 -5.908 6.875 1.00 95.75 81 ASN A O 1
ATOM 660 N N . PHE A 1 82 ? -1.303 -3.783 7.589 1.00 93.44 82 PHE A N 1
ATOM 661 C CA . PHE A 1 82 ? -0.398 -3.325 6.533 1.00 93.44 82 PHE A CA 1
ATOM 662 C C . PHE A 1 82 ? 1.068 -3.662 6.841 1.00 93.44 82 PHE A C 1
ATOM 664 O O . PHE A 1 82 ? 1.915 -3.593 5.952 1.00 93.44 82 PHE A O 1
ATOM 671 N N . ASN A 1 83 ? 1.365 -4.044 8.090 1.00 92.12 83 ASN A N 1
ATOM 672 C CA . ASN A 1 83 ? 2.678 -4.528 8.492 1.00 92.12 83 ASN A CA 1
ATOM 673 C C . ASN A 1 83 ? 2.813 -6.031 8.232 1.00 92.12 83 ASN A C 1
ATOM 675 O O . ASN A 1 83 ? 1.879 -6.817 8.408 1.00 92.12 83 ASN A O 1
ATOM 679 N N . TYR A 1 84 ? 4.037 -6.443 7.928 1.00 92.81 84 TYR A N 1
ATOM 680 C CA . TYR A 1 84 ? 4.375 -7.839 7.655 1.00 92.81 84 TYR A CA 1
ATOM 681 C C . TYR A 1 84 ? 4.603 -8.659 8.933 1.00 92.81 84 TYR A C 1
ATOM 683 O O . TYR A 1 84 ? 4.468 -9.879 8.929 1.00 92.81 84 TYR A O 1
ATOM 691 N N . THR A 1 85 ? 4.973 -8.010 10.040 1.00 93.25 85 THR A N 1
ATOM 692 C CA . THR A 1 85 ? 5.370 -8.685 11.282 1.00 93.25 85 THR A CA 1
ATOM 693 C C . THR A 1 85 ? 4.167 -9.111 12.136 1.00 93.25 85 THR A C 1
ATOM 695 O O . THR A 1 85 ? 3.127 -8.442 12.127 1.00 93.25 85 THR A O 1
ATOM 698 N N . PRO A 1 86 ? 4.293 -10.176 12.953 1.00 92.56 86 PRO A N 1
ATOM 699 C CA . PRO A 1 86 ? 3.217 -10.674 13.814 1.00 92.56 86 PRO A CA 1
ATOM 700 C C . PRO A 1 86 ? 3.061 -9.877 15.124 1.00 92.56 86 PRO A C 1
ATOM 702 O O . PRO A 1 86 ? 2.832 -10.449 16.191 1.00 92.56 86 PRO A O 1
ATOM 705 N N . THR A 1 87 ? 3.213 -8.550 15.083 1.00 93.19 87 THR A N 1
ATOM 706 C CA . THR A 1 87 ? 3.196 -7.689 16.281 1.00 93.19 87 THR A CA 1
ATOM 707 C C . THR A 1 87 ? 1.877 -7.801 17.055 1.00 93.19 87 THR A C 1
ATOM 709 O O . THR A 1 87 ? 1.886 -7.862 18.285 1.00 93.19 87 THR A O 1
ATOM 712 N N . LEU A 1 88 ? 0.737 -7.873 16.354 1.00 94.88 88 LEU A N 1
ATOM 713 C CA . LEU A 1 88 ? -0.591 -8.029 16.966 1.00 94.88 88 LEU A CA 1
ATOM 714 C C . LEU A 1 88 ? -0.722 -9.356 17.721 1.00 94.88 88 LEU A C 1
ATOM 716 O O . LEU A 1 88 ? -1.270 -9.414 18.822 1.00 94.88 88 LEU A O 1
ATOM 720 N N . GLN A 1 89 ? -0.182 -10.425 17.150 1.00 94.12 89 GLN A N 1
ATOM 721 C CA . GLN A 1 89 ? -0.198 -11.748 17.750 1.00 94.12 89 GLN A CA 1
ATOM 722 C C . GLN A 1 89 ? 0.750 -11.802 18.958 1.00 94.12 89 GLN A C 1
ATOM 724 O O . GLN A 1 89 ? 0.339 -12.208 20.043 1.00 94.12 89 GLN A O 1
ATOM 729 N N . ALA A 1 90 ? 1.989 -11.334 18.792 1.00 92.56 90 ALA A N 1
ATOM 730 C CA . ALA A 1 90 ? 3.048 -11.451 19.792 1.00 92.56 90 ALA A CA 1
ATOM 731 C C . ALA A 1 90 ? 2.867 -10.522 21.005 1.00 92.56 90 ALA A C 1
ATOM 733 O O . ALA A 1 90 ? 3.040 -10.963 22.139 1.00 92.56 90 ALA A O 1
ATOM 734 N N . LEU A 1 91 ? 2.511 -9.250 20.789 1.00 93.50 91 LEU A N 1
ATOM 735 C CA . LEU A 1 91 ? 2.386 -8.269 21.876 1.00 93.50 91 LEU A CA 1
ATOM 736 C C . LEU A 1 91 ? 0.968 -8.183 22.434 1.00 93.50 91 LEU A C 1
ATOM 738 O O . LEU A 1 91 ? 0.780 -7.994 23.634 1.00 93.50 91 LEU A O 1
ATOM 742 N N . TYR A 1 92 ? -0.038 -8.327 21.571 1.00 93.94 92 TYR A N 1
ATOM 743 C CA . TYR A 1 92 ? -1.429 -8.111 21.957 1.00 93.94 92 TYR A CA 1
ATOM 744 C C . TYR A 1 92 ? -2.224 -9.406 22.104 1.00 93.94 92 TYR A C 1
ATOM 746 O O . TYR A 1 92 ? -3.345 -9.346 22.600 1.00 93.94 92 TYR A O 1
ATOM 754 N N . GLY A 1 93 ? -1.676 -10.574 21.749 1.00 93.88 93 GLY A N 1
ATOM 755 C CA . GLY A 1 93 ? -2.361 -11.863 21.891 1.00 93.88 93 GLY A CA 1
ATOM 756 C C . GLY A 1 93 ? -3.585 -12.010 20.982 1.00 93.88 93 GLY A C 1
ATOM 757 O O . GLY A 1 93 ? -4.538 -12.706 21.341 1.00 93.88 93 GLY A O 1
ATOM 758 N N . VAL A 1 94 ? -3.601 -11.311 19.844 1.00 96.56 94 VAL A N 1
ATOM 759 C CA . VAL A 1 94 ? -4.655 -11.435 18.828 1.00 96.56 94 VAL A CA 1
ATOM 760 C C . VAL A 1 94 ? -4.518 -12.785 18.122 1.00 96.56 94 VAL A C 1
ATOM 762 O O . VAL A 1 94 ? -3.411 -13.204 17.785 1.00 96.56 94 VAL A O 1
ATOM 765 N N . GLN A 1 95 ? -5.631 -13.488 17.887 1.00 96.56 95 GLN A N 1
ATOM 766 C CA . GLN A 1 95 ? -5.571 -14.779 17.196 1.00 96.56 95 GLN A CA 1
ATOM 767 C C . GLN A 1 95 ? -5.253 -14.579 15.704 1.00 96.56 95 GLN A C 1
ATOM 769 O O . GLN A 1 95 ? -5.841 -13.687 15.091 1.00 96.56 95 GLN A O 1
ATOM 774 N N . PRO A 1 96 ? -4.420 -15.435 15.074 1.00 94.25 96 PRO A N 1
ATOM 775 C CA . PRO A 1 96 ? -4.053 -15.290 13.661 1.00 94.25 96 PRO A CA 1
ATOM 776 C C . PRO A 1 96 ? -5.250 -15.171 12.711 1.00 94.25 96 PRO A C 1
ATOM 778 O O . PRO A 1 96 ? -5.240 -14.334 11.821 1.00 94.25 96 PRO A O 1
ATOM 781 N N . ARG A 1 97 ? -6.334 -15.921 12.962 1.00 94.19 97 ARG A N 1
ATOM 782 C CA . ARG A 1 97 ? -7.574 -15.882 12.159 1.00 94.19 97 ARG A CA 1
ATOM 783 C C . ARG A 1 97 ? -8.290 -14.526 12.130 1.00 94.19 97 ARG A C 1
ATOM 785 O O . ARG A 1 97 ? -9.248 -14.362 11.388 1.00 94.19 97 ARG A O 1
ATOM 792 N N . GLN A 1 98 ? -7.905 -13.602 13.005 1.00 95.94 98 GLN A N 1
ATOM 793 C CA . GLN A 1 98 ? -8.488 -12.265 13.094 1.00 95.94 98 GLN A CA 1
ATOM 794 C C . GLN A 1 98 ? -7.639 -11.213 12.383 1.00 95.94 98 GLN A C 1
ATOM 796 O O . GLN A 1 98 ? -8.071 -10.066 12.296 1.00 95.94 98 GLN A O 1
ATOM 801 N N . VAL A 1 99 ? -6.445 -11.587 11.917 1.00 96.50 99 VAL A N 1
ATOM 802 C CA . VAL A 1 99 ? -5.484 -10.688 11.285 1.00 96.50 99 VAL A CA 1
ATOM 803 C C . VAL A 1 99 ? -5.343 -11.069 9.822 1.00 96.50 99 VAL A C 1
ATOM 805 O O . VAL A 1 99 ? -4.818 -12.130 9.497 1.00 96.50 99 VAL A O 1
ATOM 808 N N . LEU A 1 100 ? -5.775 -10.175 8.942 1.00 96.25 100 LEU A N 1
ATOM 809 C CA . LEU A 1 100 ? -5.440 -10.232 7.532 1.00 96.25 100 LEU A CA 1
ATOM 810 C C . LEU A 1 100 ? -4.190 -9.383 7.294 1.00 96.25 100 LEU A C 1
ATOM 812 O O . LEU A 1 100 ? -4.233 -8.162 7.423 1.00 96.25 100 LEU A O 1
ATOM 816 N N . HIS A 1 101 ? -3.079 -10.028 6.946 1.00 95.12 101 HIS A N 1
ATOM 817 C CA . HIS A 1 101 ? -1.879 -9.338 6.478 1.00 95.12 101 HIS A CA 1
ATOM 818 C C . HIS A 1 101 ? -2.016 -9.055 4.980 1.00 95.12 101 HIS A C 1
ATOM 820 O O . HIS A 1 101 ? -1.694 -9.907 4.155 1.00 95.12 101 HIS A O 1
ATOM 826 N N . ILE A 1 102 ? -2.516 -7.869 4.630 1.00 93.81 102 ILE A N 1
ATOM 827 C CA . ILE A 1 102 ? -2.925 -7.542 3.252 1.00 93.81 102 ILE A CA 1
ATOM 828 C C . ILE A 1 102 ? -1.751 -7.510 2.260 1.00 93.81 102 ILE A C 1
ATOM 830 O O . ILE A 1 102 ? -1.944 -7.677 1.062 1.00 93.81 102 ILE A O 1
ATOM 834 N N . HIS A 1 103 ? -0.524 -7.355 2.766 1.00 91.12 103 HIS A N 1
ATOM 835 C CA . HIS A 1 103 ? 0.714 -7.361 1.980 1.00 91.12 103 HIS A CA 1
ATOM 836 C C . HIS A 1 103 ? 1.588 -8.603 2.216 1.00 91.12 103 HIS A C 1
ATOM 838 O O . HIS A 1 103 ? 2.783 -8.591 1.919 1.00 91.12 103 HIS A O 1
ATOM 844 N N . GLY A 1 104 ? 1.016 -9.666 2.777 1.00 91.44 104 GLY A N 1
ATOM 845 C CA . GLY A 1 104 ? 1.757 -10.866 3.151 1.00 91.44 104 GLY A CA 1
ATOM 846 C C . GLY A 1 104 ? 2.365 -10.796 4.552 1.00 91.44 104 GLY A C 1
ATOM 847 O O . GLY A 1 104 ? 2.432 -9.745 5.196 1.00 91.44 104 GLY A O 1
ATOM 848 N N . SER A 1 105 ? 2.777 -11.958 5.055 1.00 91.38 105 SER A N 1
ATOM 849 C CA . SER A 1 105 ? 3.247 -12.137 6.429 1.00 91.38 105 SER A CA 1
ATOM 850 C C . SER A 1 105 ? 4.700 -12.587 6.464 1.00 91.38 105 SER A C 1
ATOM 852 O O . SER A 1 105 ? 5.088 -13.534 5.793 1.00 91.38 105 SER A O 1
ATOM 854 N N . ALA A 1 106 ? 5.497 -11.963 7.328 1.00 88.44 106 ALA A N 1
ATOM 855 C CA . ALA A 1 106 ? 6.875 -12.364 7.587 1.00 88.44 106 ALA A CA 1
ATOM 856 C C . ALA A 1 106 ? 6.979 -13.685 8.377 1.00 88.44 106 ALA A C 1
ATOM 858 O O . ALA A 1 106 ? 8.066 -14.238 8.500 1.00 88.44 106 ALA A O 1
ATOM 859 N N . VAL A 1 107 ? 5.880 -14.194 8.943 1.00 84.38 107 VAL A N 1
ATOM 860 C CA . VAL A 1 107 ? 5.886 -15.491 9.646 1.00 84.38 107 VAL A CA 1
ATOM 861 C C . VAL A 1 107 ? 5.813 -16.658 8.671 1.00 84.38 107 VAL A C 1
ATOM 863 O O . VAL A 1 107 ? 6.332 -17.730 8.965 1.00 84.38 107 VAL A O 1
ATOM 866 N N . ASP A 1 108 ? 5.161 -16.449 7.532 1.00 82.94 108 ASP A N 1
ATOM 867 C CA . ASP A 1 108 ? 4.962 -17.470 6.518 1.00 82.94 108 ASP A CA 1
ATOM 868 C C . ASP A 1 108 ? 6.118 -17.411 5.496 1.00 82.94 108 ASP A C 1
ATOM 870 O O . ASP A 1 108 ? 6.268 -16.406 4.788 1.00 82.94 108 ASP A O 1
ATOM 874 N N . PRO A 1 109 ? 6.974 -18.450 5.429 1.00 77.06 109 PRO A N 1
ATOM 875 C CA . PRO A 1 109 ? 8.093 -18.495 4.491 1.00 77.06 109 PRO A CA 1
ATOM 876 C C . PRO A 1 109 ? 7.648 -18.430 3.028 1.00 77.06 109 PRO A C 1
ATOM 878 O O . PRO A 1 109 ? 8.371 -17.858 2.209 1.00 77.06 109 PRO A O 1
ATOM 881 N N . ASP A 1 110 ? 6.460 -18.960 2.730 1.00 79.06 110 ASP A N 1
ATOM 882 C CA . ASP A 1 110 ? 5.901 -19.063 1.382 1.00 79.06 110 ASP A CA 1
ATOM 883 C C . ASP A 1 110 ? 5.041 -17.841 1.018 1.00 79.06 110 ASP A C 1
ATOM 885 O O . ASP A 1 110 ? 4.627 -17.678 -0.132 1.00 79.06 110 ASP A O 1
ATOM 889 N N . SER A 1 111 ? 4.796 -16.939 1.977 1.00 80.44 111 SER A N 1
ATOM 890 C CA . SER A 1 111 ? 4.028 -15.723 1.730 1.00 80.44 111 SER A CA 1
ATOM 891 C C . SER A 1 111 ? 4.772 -14.787 0.783 1.00 80.44 111 SER A C 1
ATOM 893 O O . SER A 1 111 ? 5.916 -14.379 1.025 1.00 80.44 111 SER A O 1
ATOM 895 N N . LEU A 1 112 ? 4.078 -14.407 -0.291 1.00 81.94 112 LEU A N 1
ATOM 896 C CA . LEU A 1 112 ? 4.512 -13.354 -1.195 1.00 81.94 112 LEU A CA 1
ATOM 897 C C . LEU A 1 112 ? 4.392 -12.006 -0.481 1.00 81.94 112 LEU A C 1
ATOM 899 O O . LEU A 1 112 ? 3.296 -11.515 -0.214 1.00 81.94 112 LEU A O 1
ATOM 903 N N . ILE A 1 113 ? 5.546 -11.419 -0.169 1.00 85.19 113 ILE A N 1
ATOM 904 C CA . ILE A 1 113 ? 5.633 -10.083 0.412 1.00 85.19 113 ILE A CA 1
ATOM 905 C C . ILE A 1 113 ? 5.360 -9.064 -0.691 1.00 85.19 113 ILE A C 1
ATOM 907 O O . ILE A 1 113 ? 6.145 -8.914 -1.629 1.00 85.19 113 ILE A O 1
ATOM 911 N N . VAL A 1 114 ? 4.237 -8.365 -0.566 1.00 83.50 114 VAL A N 1
ATOM 912 C CA . VAL A 1 114 ? 3.830 -7.334 -1.514 1.00 83.50 114 VAL A CA 1
ATOM 913 C C . VAL A 1 114 ? 4.586 -6.050 -1.196 1.00 83.50 114 VAL A C 1
ATOM 915 O O . VAL A 1 114 ? 4.379 -5.429 -0.158 1.00 83.50 114 VAL A O 1
ATOM 918 N N . LEU A 1 115 ? 5.448 -5.646 -2.124 1.00 77.44 115 LEU A N 1
ATOM 919 C CA . LEU A 1 115 ? 6.192 -4.391 -2.102 1.00 77.44 115 LEU A CA 1
ATOM 920 C C . LEU A 1 115 ? 5.897 -3.644 -3.385 1.00 77.44 115 LEU A C 1
ATOM 922 O O . LEU A 1 115 ? 6.011 -4.227 -4.467 1.00 77.44 115 LEU A O 1
ATOM 926 N N . GLY A 1 116 ? 5.574 -2.365 -3.269 1.00 65.50 116 GLY A N 1
ATOM 927 C CA . GLY A 1 116 ? 5.343 -1.575 -4.459 1.00 65.50 116 GLY A CA 1
ATOM 928 C C . GLY A 1 116 ? 4.758 -0.210 -4.192 1.00 65.50 116 GLY A C 1
ATOM 929 O O . GLY A 1 116 ? 4.225 0.079 -3.115 1.00 65.50 116 GLY A O 1
ATOM 930 N N . HIS A 1 117 ? 4.851 0.600 -5.235 1.00 64.25 117 HIS A N 1
ATOM 931 C CA . HIS A 1 117 ? 4.139 1.852 -5.370 1.00 64.25 117 HIS A CA 1
ATOM 932 C C . HIS A 1 117 ? 2.708 1.528 -5.816 1.00 64.25 117 HIS A C 1
ATOM 934 O O . HIS A 1 117 ? 2.495 0.708 -6.704 1.00 64.25 117 HIS A O 1
ATOM 940 N N . GLY A 1 118 ? 1.712 2.146 -5.186 1.00 52.59 118 GLY A N 1
ATOM 941 C CA . GLY A 1 118 ? 0.320 2.084 -5.647 1.00 52.59 118 GLY A CA 1
ATOM 942 C C . GLY A 1 118 ? 0.040 3.060 -6.792 1.00 52.59 118 GLY A C 1
ATOM 943 O O . GLY A 1 118 ? -1.087 3.518 -6.917 1.00 52.59 118 GLY A O 1
ATOM 944 N N . TRP A 1 119 ? 1.068 3.451 -7.553 1.00 59.41 119 TRP A N 1
ATOM 945 C CA . TRP A 1 119 ? 0.933 4.370 -8.677 1.00 59.41 119 TRP A CA 1
ATOM 946 C C . TRP A 1 119 ? 0.739 3.563 -9.953 1.00 59.41 119 TRP A C 1
ATOM 948 O O . TRP A 1 119 ? 1.680 2.935 -10.433 1.00 59.41 119 TRP A O 1
ATOM 958 N N . GLU A 1 120 ? -0.486 3.554 -10.465 1.00 62.31 120 GLU A N 1
ATOM 959 C CA . GLU A 1 120 ? -0.778 3.016 -11.788 1.00 62.31 120 GLU A CA 1
ATOM 960 C C . GLU A 1 120 ? -0.323 4.067 -12.798 1.00 62.31 120 GLU A C 1
ATOM 962 O O . GLU A 1 120 ? -0.858 5.180 -12.818 1.00 62.31 120 GLU A O 1
ATOM 967 N N . ARG A 1 121 ? 0.716 3.755 -13.582 1.00 69.62 121 ARG A N 1
ATOM 968 C CA . ARG A 1 121 ? 1.229 4.710 -14.565 1.00 69.62 121 ARG A CA 1
ATOM 969 C C . ARG A 1 121 ? 0.175 4.957 -15.621 1.00 69.62 121 ARG A C 1
ATOM 971 O O . ARG A 1 121 ? -0.392 4.027 -16.197 1.00 69.62 121 ARG A O 1
ATOM 978 N N . GLN A 1 122 ? -0.080 6.231 -15.890 1.00 71.88 122 GLN A N 1
ATOM 979 C CA . GLN A 1 122 ? -0.990 6.565 -16.964 1.00 71.88 122 GLN A CA 1
ATOM 980 C C . GLN A 1 122 ? -0.367 6.206 -18.304 1.00 71.88 122 GLN A C 1
ATOM 982 O O . GLN A 1 122 ? 0.843 6.185 -18.511 1.00 71.88 122 GLN A O 1
ATOM 987 N N . ALA A 1 123 ? -1.241 5.951 -19.261 1.00 71.25 123 ALA A N 1
ATOM 988 C CA . ALA A 1 123 ? -0.862 5.472 -20.570 1.00 71.25 123 ALA A CA 1
ATOM 989 C C . ALA A 1 123 ? 0.096 6.447 -21.305 1.00 71.25 123 ALA A C 1
ATOM 991 O O . ALA A 1 123 ? 0.895 6.023 -22.129 1.00 71.25 123 ALA A O 1
ATOM 992 N N . ASN A 1 124 ? 0.023 7.750 -21.023 1.00 74.31 124 ASN A N 1
ATOM 993 C CA . ASN A 1 124 ? 0.921 8.796 -21.533 1.00 74.31 124 ASN A CA 1
ATOM 994 C C . ASN A 1 124 ? 2.261 8.899 -20.782 1.00 74.31 124 ASN A C 1
ATOM 996 O O . ASN A 1 124 ? 3.151 9.596 -21.255 1.00 74.31 124 ASN A O 1
ATOM 1000 N N . GLU A 1 125 ? 2.397 8.251 -19.628 1.00 78.56 125 GLU A N 1
ATOM 1001 C CA . GLU A 1 125 ? 3.635 8.221 -18.848 1.00 78.56 125 GLU A CA 1
ATOM 1002 C C . GLU A 1 125 ? 4.591 7.136 -19.351 1.00 78.56 125 GLU A C 1
ATOM 1004 O O . GLU A 1 125 ? 5.776 7.226 -19.053 1.00 78.56 125 GLU A O 1
ATOM 1009 N N . LEU A 1 126 ? 4.102 6.140 -20.104 1.00 84.56 126 LEU A N 1
ATOM 1010 C CA . LEU A 1 126 ? 4.888 5.035 -20.668 1.00 84.56 126 LEU A CA 1
ATOM 1011 C C . LEU A 1 126 ? 5.974 5.540 -21.627 1.00 84.56 126 LEU A C 1
ATOM 1013 O O . LEU A 1 126 ? 5.671 6.194 -22.631 1.00 84.56 126 LEU A O 1
ATOM 1017 N N . LEU A 1 127 ? 7.231 5.184 -21.354 1.00 87.81 127 LEU A N 1
ATOM 1018 C CA . LEU A 1 127 ? 8.376 5.585 -22.177 1.00 87.81 127 LEU A CA 1
ATOM 1019 C C . LEU A 1 127 ? 8.325 4.914 -23.551 1.00 87.81 127 LEU A C 1
ATOM 1021 O O . LEU A 1 127 ? 8.641 5.528 -24.566 1.00 87.81 127 LEU A O 1
ATOM 1025 N N . SER A 1 128 ? 7.821 3.682 -23.611 1.00 87.06 128 SER A N 1
ATOM 1026 C CA . SER A 1 128 ? 7.591 2.940 -24.854 1.00 87.06 128 SER A CA 1
ATOM 1027 C C . SER A 1 128 ? 6.670 3.658 -25.846 1.00 87.06 128 SER A C 1
ATOM 1029 O O . SER A 1 128 ? 6.728 3.374 -27.039 1.00 87.06 128 SER A O 1
ATOM 1031 N N . ARG A 1 129 ? 5.839 4.609 -25.397 1.00 86.81 129 ARG A N 1
ATOM 1032 C CA . ARG A 1 129 ? 4.994 5.425 -26.287 1.00 86.81 129 ARG A CA 1
ATOM 1033 C C . ARG A 1 129 ? 5.672 6.669 -26.839 1.00 86.81 129 ARG A C 1
ATOM 1035 O O . ARG A 1 129 ? 5.105 7.314 -27.715 1.00 86.81 129 ARG A O 1
ATOM 1042 N N . GLN A 1 130 ? 6.841 7.008 -26.314 1.00 86.00 130 GLN A N 1
ATOM 1043 C CA . GLN A 1 130 ? 7.682 8.083 -26.832 1.00 86.00 130 GLN A CA 1
ATOM 1044 C C . GLN A 1 130 ? 8.576 7.592 -27.980 1.00 86.00 130 GLN A C 1
ATOM 1046 O O . GLN A 1 130 ? 9.225 8.403 -28.626 1.00 86.00 130 GLN A O 1
ATOM 1051 N N . VAL A 1 131 ? 8.596 6.278 -28.235 1.00 89.38 131 VAL A N 1
ATOM 1052 C CA . VAL A 1 131 ? 9.339 5.643 -29.327 1.00 89.38 131 VAL A CA 1
ATOM 1053 C C . VAL A 1 131 ? 8.645 5.907 -30.663 1.00 89.38 131 VAL A C 1
ATOM 1055 O O . VAL A 1 131 ? 7.456 5.618 -30.827 1.00 89.38 131 VAL A O 1
ATOM 1058 N N . ASP A 1 132 ? 9.413 6.396 -31.628 1.00 92.00 132 ASP A N 1
ATOM 1059 C CA . ASP A 1 132 ? 9.017 6.604 -33.020 1.00 92.00 132 ASP A CA 1
ATOM 1060 C C . ASP A 1 132 ? 9.939 5.844 -33.996 1.00 92.00 132 ASP A C 1
ATOM 1062 O O . ASP A 1 132 ? 10.721 4.981 -33.595 1.00 92.00 132 ASP A O 1
ATOM 1066 N N . GLU A 1 133 ? 9.806 6.115 -35.297 1.00 89.44 133 GLU A N 1
ATOM 1067 C CA . GLU A 1 133 ? 10.586 5.448 -36.348 1.00 89.44 133 GLU A CA 1
ATOM 1068 C C . GLU A 1 133 ? 12.072 5.836 -36.373 1.00 89.44 133 GLU A C 1
ATOM 1070 O O . GLU A 1 133 ? 12.887 5.063 -36.878 1.00 89.44 133 GLU A O 1
ATOM 1075 N N . ASP A 1 134 ? 12.423 6.991 -35.803 1.00 91.56 134 ASP A N 1
ATOM 1076 C CA . ASP A 1 134 ? 13.792 7.510 -35.753 1.00 91.56 134 ASP A CA 1
ATOM 1077 C C . ASP A 1 134 ? 14.521 7.099 -34.461 1.00 91.56 134 ASP A C 1
ATOM 1079 O O . ASP A 1 134 ? 15.735 7.278 -34.327 1.00 91.56 134 ASP A O 1
ATOM 1083 N N . THR A 1 135 ? 13.792 6.529 -33.502 1.00 91.25 135 THR A N 1
ATOM 1084 C CA . THR A 1 135 ? 14.336 6.097 -32.217 1.00 91.25 135 THR A CA 1
ATOM 1085 C C . THR A 1 135 ? 15.261 4.887 -32.391 1.00 91.25 135 THR A C 1
ATOM 1087 O O . THR A 1 135 ? 14.878 3.866 -32.966 1.00 91.25 135 THR A O 1
ATOM 1090 N N . ASP A 1 136 ? 16.479 4.963 -31.838 1.00 92.31 136 ASP A N 1
ATOM 1091 C CA . ASP A 1 136 ? 17.417 3.832 -31.822 1.00 92.31 136 ASP A CA 1
ATOM 1092 C C . ASP A 1 136 ? 16.754 2.612 -31.161 1.00 92.31 136 ASP A C 1
ATOM 1094 O O . ASP A 1 136 ? 16.207 2.695 -30.058 1.00 92.31 136 ASP A O 1
ATOM 1098 N N . THR A 1 137 ? 16.815 1.456 -31.825 1.00 90.88 137 THR A N 1
ATOM 1099 C CA . THR A 1 137 ? 16.186 0.214 -31.354 1.00 90.88 137 THR A CA 1
ATOM 1100 C C . THR A 1 137 ? 16.612 -0.179 -29.940 1.00 90.88 137 THR A C 1
ATOM 1102 O O . THR A 1 137 ? 15.799 -0.746 -29.212 1.00 90.88 137 THR A O 1
ATOM 1105 N N . ARG A 1 138 ? 17.850 0.157 -29.550 1.00 92.94 138 ARG A N 1
ATOM 1106 C CA . ARG A 1 138 ? 18.415 -0.103 -28.216 1.00 92.94 138 ARG A CA 1
ATOM 1107 C C . ARG A 1 138 ? 17.768 0.785 -27.160 1.00 92.94 138 ARG A C 1
ATOM 1109 O O . ARG A 1 138 ? 17.403 0.325 -26.083 1.00 92.94 138 ARG A O 1
ATOM 1116 N N . VAL A 1 139 ? 17.554 2.058 -27.496 1.00 93.75 139 VAL A N 1
ATOM 1117 C CA . VAL A 1 139 ? 16.841 3.010 -26.633 1.00 93.75 139 VAL A CA 1
ATOM 1118 C C . VAL A 1 139 ? 15.389 2.565 -26.458 1.00 93.75 139 VAL A C 1
ATOM 1120 O O . VAL A 1 139 ? 14.893 2.475 -25.336 1.00 93.75 139 VAL A O 1
ATOM 1123 N N . ALA A 1 140 ? 14.733 2.169 -27.551 1.00 93.44 140 ALA A N 1
ATOM 1124 C CA . ALA A 1 140 ? 13.371 1.648 -27.519 1.00 93.44 140 ALA A CA 1
ATOM 1125 C C . ALA A 1 140 ? 13.219 0.362 -26.681 1.00 93.44 140 ALA A C 1
ATOM 1127 O O . ALA A 1 140 ? 12.150 0.114 -26.115 1.00 93.44 140 ALA A O 1
ATOM 1128 N N . GLY A 1 141 ? 14.237 -0.502 -26.624 1.00 92.75 141 GLY A N 1
ATOM 1129 C CA . GLY A 1 141 ? 14.239 -1.659 -25.727 1.00 92.75 141 GLY A CA 1
ATOM 1130 C C . GLY A 1 141 ? 14.474 -1.279 -24.267 1.00 92.75 141 GLY A C 1
ATOM 1131 O O . GLY A 1 141 ? 13.722 -1.730 -23.407 1.00 92.75 141 GLY A O 1
ATOM 1132 N N . GLY A 1 142 ? 15.407 -0.368 -23.984 1.00 93.31 142 GLY A N 1
ATOM 1133 C CA . GLY A 1 142 ? 15.622 0.154 -22.631 1.00 93.31 142 GLY A CA 1
ATOM 1134 C C . GLY A 1 142 ? 14.383 0.829 -22.032 1.00 93.31 142 GLY A C 1
ATOM 1135 O O . GLY A 1 142 ? 14.034 0.583 -20.880 1.00 93.31 142 GLY A O 1
ATOM 1136 N N . TYR A 1 143 ? 13.647 1.608 -22.828 1.00 94.06 143 TYR A N 1
ATOM 1137 C CA . TYR A 1 143 ? 12.379 2.214 -22.400 1.00 94.06 143 TYR A CA 1
ATOM 1138 C C . TYR A 1 143 ? 11.322 1.172 -22.031 1.00 94.06 143 TYR A C 1
ATOM 1140 O O . TYR A 1 143 ? 10.607 1.347 -21.044 1.00 94.06 143 TYR A O 1
ATOM 1148 N N . ARG A 1 144 ? 11.250 0.065 -22.781 1.00 92.50 144 ARG A N 1
ATOM 1149 C CA . ARG A 1 144 ? 10.365 -1.060 -22.449 1.00 92.50 144 ARG A CA 1
ATOM 1150 C C . ARG A 1 144 ? 10.769 -1.733 -21.140 1.00 92.50 144 ARG A C 1
ATOM 1152 O O . ARG A 1 144 ? 9.891 -1.993 -20.334 1.00 92.50 144 ARG A O 1
ATOM 1159 N N . LEU A 1 145 ? 12.064 -1.923 -20.879 1.00 92.12 145 LEU A N 1
ATOM 1160 C CA . LEU A 1 145 ? 12.541 -2.485 -19.606 1.00 92.12 145 LEU A CA 1
ATOM 1161 C C . LEU A 1 145 ? 12.157 -1.620 -18.395 1.00 92.12 145 LEU A C 1
ATOM 1163 O O . LEU A 1 145 ? 11.815 -2.147 -17.338 1.00 92.12 145 LEU A O 1
ATOM 1167 N N . ILE A 1 146 ? 12.197 -0.292 -18.539 1.00 89.81 146 ILE A N 1
ATOM 1168 C CA . ILE A 1 146 ? 11.746 0.628 -17.487 1.00 89.81 146 ILE A CA 1
ATOM 1169 C C . ILE A 1 146 ? 10.225 0.550 -17.314 1.00 89.81 146 ILE A C 1
ATOM 1171 O O . ILE A 1 146 ? 9.743 0.528 -16.183 1.00 89.81 146 ILE A O 1
ATOM 1175 N N . ASP A 1 147 ? 9.458 0.495 -18.404 1.00 89.12 147 ASP A N 1
ATOM 1176 C CA . ASP A 1 147 ? 8.006 0.317 -18.319 1.00 89.12 147 ASP A CA 1
ATOM 1177 C C . ASP A 1 147 ? 7.641 -1.010 -17.628 1.00 89.12 147 ASP A C 1
ATOM 1179 O O . ASP A 1 147 ? 6.896 -0.990 -16.646 1.00 89.12 147 ASP A O 1
ATOM 1183 N N . ASP A 1 148 ? 8.266 -2.117 -18.034 1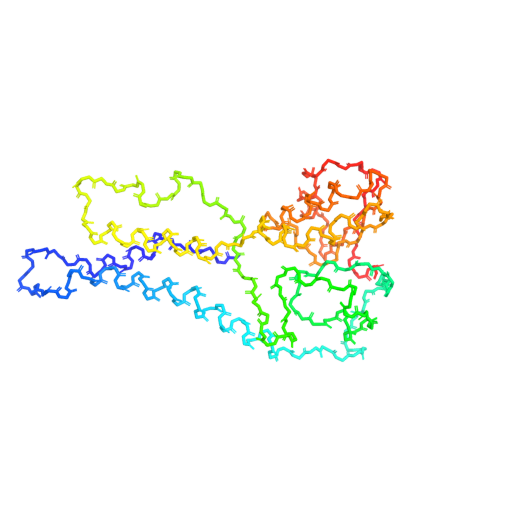.00 87.50 148 ASP A N 1
ATOM 1184 C CA . ASP A 1 148 ? 8.104 -3.441 -17.424 1.00 87.50 148 ASP A CA 1
ATOM 1185 C C . ASP A 1 148 ? 8.490 -3.435 -15.935 1.00 87.50 148 ASP A C 1
ATOM 1187 O O . ASP A 1 148 ? 7.822 -4.060 -15.115 1.00 87.50 148 ASP A O 1
ATOM 1191 N N . TYR A 1 149 ? 9.532 -2.692 -15.539 1.00 85.88 149 TYR A N 1
ATOM 1192 C CA . TYR A 1 149 ? 9.898 -2.519 -14.129 1.00 85.88 149 TYR A CA 1
ATOM 1193 C C . TYR A 1 149 ? 8.772 -1.901 -13.305 1.00 85.88 149 TYR A C 1
ATOM 1195 O O . TYR A 1 149 ? 8.497 -2.353 -12.188 1.00 85.88 149 TYR A O 1
ATOM 1203 N N . PHE A 1 150 ? 8.134 -0.848 -13.816 1.00 81.50 150 PHE A N 1
ATOM 1204 C CA . PHE A 1 150 ? 7.027 -0.215 -13.113 1.00 81.50 150 PHE A CA 1
ATOM 1205 C C . PHE A 1 150 ? 5.826 -1.154 -13.013 1.00 81.50 150 PHE A C 1
ATOM 1207 O O . PHE A 1 150 ? 5.234 -1.230 -11.938 1.00 81.50 150 PHE A O 1
ATOM 1214 N N . ASP A 1 151 ? 5.530 -1.921 -14.061 1.00 80.06 151 ASP A N 1
ATOM 1215 C CA . ASP A 1 151 ? 4.459 -2.921 -14.048 1.00 80.06 151 ASP A CA 1
ATOM 1216 C C . ASP A 1 151 ? 4.760 -4.061 -13.057 1.00 80.06 151 ASP A C 1
ATOM 1218 O O . ASP A 1 151 ? 3.921 -4.415 -12.224 1.00 80.06 151 ASP A O 1
ATOM 1222 N N . ASP A 1 152 ? 5.991 -4.577 -13.051 1.00 77.12 152 ASP A N 1
ATOM 1223 C CA . ASP A 1 152 ? 6.437 -5.628 -12.132 1.00 77.12 152 ASP A CA 1
ATOM 1224 C C . ASP A 1 152 ? 6.475 -5.147 -10.676 1.00 77.12 152 ASP A C 1
ATOM 1226 O O . ASP A 1 152 ? 6.256 -5.935 -9.742 1.00 77.12 152 ASP A O 1
ATOM 1230 N N . THR A 1 153 ? 6.789 -3.867 -10.447 1.00 76.25 153 THR A N 1
ATOM 1231 C CA . THR A 1 153 ? 6.860 -3.253 -9.111 1.00 76.25 153 THR A CA 1
ATOM 1232 C C . THR A 1 153 ? 5.554 -2.626 -8.637 1.00 76.25 153 THR A C 1
ATOM 1234 O O . THR A 1 153 ? 5.443 -2.292 -7.450 1.00 76.25 153 THR A O 1
ATOM 1237 N N . PHE A 1 154 ? 4.549 -2.540 -9.508 1.00 76.69 154 PHE A N 1
ATOM 1238 C CA . PHE A 1 154 ? 3.218 -2.064 -9.176 1.00 76.69 154 PHE A CA 1
ATOM 1239 C C . PHE A 1 154 ? 2.581 -2.956 -8.111 1.00 76.69 154 PHE A C 1
ATOM 1241 O O . PHE A 1 154 ? 2.641 -4.188 -8.161 1.00 76.69 154 PHE A O 1
ATOM 1248 N N . LYS A 1 155 ? 1.964 -2.333 -7.102 1.00 79.12 155 LYS A N 1
ATOM 1249 C CA . LYS A 1 155 ? 1.167 -3.073 -6.122 1.00 79.12 155 LYS A CA 1
ATOM 1250 C C . LYS A 1 155 ? -0.158 -3.463 -6.793 1.00 79.12 155 LYS A C 1
ATOM 1252 O O . LYS A 1 155 ? -0.953 -2.558 -7.048 1.00 79.12 155 LYS A O 1
ATOM 1257 N N . PRO A 1 156 ? -0.469 -4.763 -6.987 1.00 83.56 156 PRO A N 1
ATOM 1258 C CA . PRO A 1 156 ? -1.681 -5.202 -7.680 1.00 83.56 156 PRO A CA 1
ATOM 1259 C C . PRO A 1 156 ? -2.907 -5.095 -6.757 1.00 83.56 156 PRO A C 1
ATOM 1261 O O . PRO A 1 156 ? -3.538 -6.090 -6.397 1.00 83.56 156 PRO A O 1
ATOM 1264 N N . THR A 1 157 ? -3.216 -3.876 -6.319 1.00 88.25 157 THR A N 1
ATOM 1265 C CA . THR A 1 157 ? -4.171 -3.583 -5.246 1.00 88.25 157 THR A CA 1
ATOM 1266 C C . THR A 1 157 ? -5.559 -4.121 -5.563 1.00 88.25 157 THR A C 1
ATOM 1268 O O . THR A 1 157 ? -6.156 -4.770 -4.713 1.00 88.25 157 THR A O 1
ATOM 1271 N N . GLU A 1 158 ? -6.042 -3.959 -6.795 1.00 88.69 158 GLU A N 1
ATOM 1272 C CA . GLU A 1 158 ? -7.340 -4.502 -7.215 1.00 88.69 158 GLU A CA 1
ATOM 1273 C C . GLU A 1 158 ? -7.398 -6.031 -7.118 1.00 88.69 158 GLU A C 1
ATOM 1275 O O . GLU A 1 158 ? -8.375 -6.596 -6.627 1.00 88.69 158 GLU A O 1
ATOM 1280 N N . THR A 1 159 ? -6.320 -6.716 -7.514 1.00 90.44 159 THR A N 1
ATOM 1281 C CA . THR A 1 159 ? -6.229 -8.178 -7.396 1.00 90.44 159 THR A CA 1
ATOM 1282 C C . THR A 1 159 ? -6.213 -8.602 -5.929 1.00 90.44 159 THR A C 1
ATOM 1284 O O . THR A 1 159 ? -6.896 -9.555 -5.556 1.00 90.44 159 THR A O 1
ATOM 1287 N N . ILE A 1 160 ? -5.478 -7.881 -5.076 1.00 92.62 160 ILE A N 1
ATOM 1288 C CA . ILE A 1 160 ? -5.421 -8.147 -3.633 1.00 92.62 160 ILE A CA 1
ATOM 1289 C C . ILE A 1 160 ? -6.795 -7.924 -2.987 1.00 92.62 160 ILE A C 1
ATOM 1291 O O . ILE A 1 160 ? -7.222 -8.745 -2.173 1.00 92.62 160 ILE A O 1
ATOM 1295 N N . LEU A 1 161 ? -7.508 -6.858 -3.357 1.00 94.44 161 LEU A N 1
ATOM 1296 C CA . LEU A 1 161 ? -8.874 -6.596 -2.902 1.00 94.44 161 LEU A CA 1
ATOM 1297 C C . LEU A 1 161 ? -9.812 -7.739 -3.303 1.00 94.44 161 LEU A C 1
ATOM 1299 O O . LEU A 1 161 ? -10.462 -8.322 -2.435 1.00 94.44 161 LEU A O 1
ATOM 1303 N N . ALA A 1 162 ? -9.798 -8.135 -4.579 1.00 95.12 162 ALA A N 1
ATOM 1304 C CA . ALA A 1 162 ? -10.630 -9.219 -5.095 1.00 95.12 162 ALA A CA 1
ATOM 1305 C C . ALA A 1 162 ? -10.358 -10.560 -4.387 1.00 95.12 162 ALA A C 1
ATOM 1307 O O . ALA A 1 162 ? -11.290 -11.272 -4.013 1.00 95.12 162 ALA A O 1
ATOM 1308 N N . GLN A 1 163 ? -9.088 -10.895 -4.138 1.00 95.12 163 GLN A N 1
ATOM 1309 C CA . GLN A 1 163 ? -8.704 -12.106 -3.400 1.00 95.12 163 GLN A CA 1
ATOM 1310 C C . GLN A 1 163 ? -9.183 -12.093 -1.942 1.00 95.12 163 GLN A C 1
ATOM 1312 O O . GLN A 1 163 ? -9.430 -13.150 -1.361 1.00 95.12 163 GLN A O 1
ATOM 1317 N N . ASN A 1 164 ? -9.332 -10.908 -1.351 1.00 96.31 164 ASN A N 1
ATOM 1318 C CA . ASN A 1 164 ? -9.710 -10.724 0.047 1.00 96.31 164 ASN A CA 1
ATOM 1319 C C . ASN A 1 164 ? -11.153 -10.236 0.221 1.00 96.31 164 ASN A C 1
ATOM 1321 O O . ASN A 1 164 ? -11.525 -9.814 1.318 1.00 96.31 164 ASN A O 1
ATOM 1325 N N . GLN A 1 165 ? -11.992 -10.343 -0.812 1.00 96.50 165 GLN A N 1
ATOM 1326 C CA . GLN A 1 165 ? -13.359 -9.821 -0.800 1.00 96.50 165 GLN A CA 1
ATOM 1327 C C . GLN A 1 165 ? -14.181 -10.331 0.393 1.00 96.50 165 GLN A C 1
ATOM 1329 O O . GLN A 1 165 ? -14.910 -9.567 1.014 1.00 96.50 165 GLN A O 1
ATOM 1334 N N . ALA A 1 166 ? -13.990 -11.593 0.796 1.00 96.88 166 ALA A N 1
ATOM 1335 C CA . ALA A 1 166 ? -14.668 -12.174 1.955 1.00 96.88 166 ALA A CA 1
ATOM 1336 C C . ALA A 1 166 ? -14.364 -11.444 3.281 1.00 96.88 166 ALA A C 1
ATOM 1338 O O . ALA A 1 166 ? -15.222 -11.378 4.162 1.00 96.88 166 ALA A O 1
ATOM 1339 N N . PHE A 1 167 ? -13.157 -10.888 3.440 1.00 97.50 167 PHE A N 1
ATOM 1340 C CA . PHE A 1 167 ? -12.821 -10.059 4.598 1.00 97.50 167 PHE A CA 1
ATOM 1341 C C . PHE A 1 167 ? -13.600 -8.740 4.562 1.00 97.50 167 PHE A C 1
ATOM 1343 O O . PHE A 1 167 ? -14.220 -8.378 5.563 1.00 97.50 167 PHE A O 1
ATOM 1350 N N . PHE A 1 168 ? -13.589 -8.061 3.409 1.00 97.69 168 PHE A N 1
ATOM 1351 C CA . PHE A 1 168 ? -14.218 -6.754 3.207 1.00 97.69 168 PHE A CA 1
ATOM 1352 C C . PHE A 1 168 ? -15.747 -6.821 3.273 1.00 97.69 168 PHE A C 1
ATOM 1354 O O . PHE A 1 168 ? -16.369 -6.019 3.961 1.00 97.69 168 PHE A O 1
ATOM 1361 N N . ASP A 1 169 ? -16.367 -7.830 2.664 1.00 96.62 169 ASP A N 1
ATOM 1362 C CA . ASP A 1 169 ? -17.812 -8.072 2.771 1.00 96.62 169 ASP A CA 1
ATOM 1363 C C . ASP A 1 169 ? -18.239 -8.353 4.217 1.00 96.62 169 ASP A C 1
ATOM 1365 O O . ASP A 1 169 ? -19.346 -8.021 4.639 1.00 96.62 169 ASP A O 1
ATOM 1369 N N . GLY A 1 170 ? -17.330 -8.913 5.016 1.00 96.50 170 GLY A N 1
ATOM 1370 C CA . GLY A 1 170 ? -17.532 -9.117 6.440 1.00 96.50 170 GLY A CA 1
ATOM 1371 C C . GLY A 1 170 ? -17.523 -7.833 7.277 1.00 96.50 170 GLY A C 1
ATOM 1372 O O . GLY A 1 170 ? -17.611 -7.951 8.494 1.00 96.50 170 GLY A O 1
ATOM 1373 N N . LEU A 1 171 ? -17.367 -6.636 6.709 1.00 97.44 171 LEU A N 1
ATOM 1374 C CA . LEU A 1 171 ? -17.305 -5.381 7.474 1.00 97.44 171 LEU A CA 1
ATOM 1375 C C . LEU A 1 171 ? -18.678 -4.726 7.716 1.00 97.44 171 LEU A C 1
ATOM 1377 O O . LEU A 1 171 ? -18.760 -3.730 8.434 1.00 97.44 171 LEU A O 1
ATOM 1381 N N . ALA A 1 172 ? -19.756 -5.300 7.177 1.00 96.81 172 ALA A N 1
ATOM 1382 C CA . ALA A 1 172 ? -21.101 -4.722 7.208 1.00 96.81 172 ALA A CA 1
ATOM 1383 C C . ALA A 1 172 ? -21.710 -4.541 8.617 1.00 96.81 172 ALA A C 1
ATOM 1385 O O . ALA A 1 172 ? -22.680 -3.803 8.771 1.00 96.81 172 ALA A O 1
ATOM 1386 N N . ASP A 1 173 ? -21.175 -5.200 9.647 1.00 96.12 173 ASP A N 1
ATOM 1387 C CA . ASP A 1 173 ? -21.624 -5.100 11.043 1.00 96.12 173 ASP A CA 1
ATOM 1388 C C . ASP A 1 173 ? -20.664 -4.299 11.946 1.00 96.12 173 ASP A C 1
ATOM 1390 O O . ASP A 1 173 ? -20.860 -4.218 13.162 1.00 96.12 173 ASP A O 1
ATOM 1394 N N . VAL A 1 174 ? -19.626 -3.684 11.371 1.00 97.06 174 VAL A N 1
ATOM 1395 C CA . VAL A 1 174 ? -18.601 -2.952 12.124 1.00 97.06 174 VAL A CA 1
ATOM 1396 C C . VAL A 1 174 ? -19.124 -1.595 12.595 1.00 97.06 174 VAL A C 1
ATOM 1398 O O . VAL A 1 174 ? -19.456 -0.723 11.798 1.00 97.06 174 VAL A O 1
ATOM 1401 N N . THR A 1 175 ? -19.121 -1.368 13.909 1.00 97.62 175 THR A N 1
ATOM 1402 C CA . THR A 1 175 ? -19.565 -0.097 14.512 1.00 97.62 175 THR A CA 1
ATOM 1403 C C . THR A 1 175 ? -18.446 0.919 14.709 1.00 97.62 175 THR A C 1
ATOM 1405 O O . THR A 1 175 ? -18.711 2.120 14.752 1.00 97.62 175 THR A O 1
ATOM 1408 N N . ASP A 1 176 ? -17.205 0.452 14.849 1.00 98.00 176 ASP A N 1
ATOM 1409 C CA . ASP A 1 176 ? -16.047 1.281 15.168 1.00 98.00 176 ASP A CA 1
ATOM 1410 C C . ASP A 1 176 ? -14.831 0.826 14.354 1.00 98.00 176 ASP A C 1
ATOM 1412 O O . ASP A 1 176 ? -14.459 -0.349 14.381 1.00 98.00 176 ASP A O 1
ATOM 1416 N N . VAL A 1 177 ? -14.183 1.771 13.674 1.00 98.06 177 VAL A N 1
ATOM 1417 C CA . VAL A 1 177 ? -12.932 1.567 12.940 1.00 98.06 177 VAL A CA 1
ATOM 1418 C C . VAL A 1 177 ? -11.817 2.373 13.598 1.00 98.06 177 VAL A C 1
ATOM 1420 O O . VAL A 1 177 ? -11.963 3.563 13.886 1.00 98.06 177 VAL A O 1
ATOM 1423 N N . PHE A 1 178 ? -10.678 1.717 13.814 1.00 97.88 178 PHE A N 1
ATOM 1424 C CA . PHE A 1 178 ? -9.463 2.329 14.343 1.00 97.88 178 PHE A CA 1
ATOM 1425 C C . PHE A 1 178 ? -8.348 2.225 13.306 1.00 97.88 178 PHE A C 1
ATOM 1427 O O . PHE A 1 178 ? -7.964 1.123 12.918 1.00 97.88 178 PHE A O 1
ATOM 1434 N N . ILE A 1 179 ? -7.802 3.368 12.892 1.00 96.81 179 ILE A N 1
ATOM 1435 C CA . ILE A 1 179 ? -6.623 3.444 12.027 1.00 96.81 179 ILE A CA 1
ATOM 1436 C C . ILE A 1 179 ? -5.429 3.809 12.904 1.00 96.81 179 ILE A C 1
ATOM 1438 O O . ILE A 1 179 ? -5.347 4.928 13.413 1.00 96.81 179 ILE A O 1
ATOM 1442 N N . LEU A 1 180 ? -4.516 2.856 13.099 1.00 95.38 180 LEU A N 1
ATOM 1443 C CA . LEU A 1 180 ? -3.404 2.968 14.043 1.00 95.38 180 LEU A CA 1
ATOM 1444 C C . LEU A 1 180 ? -2.061 2.970 13.310 1.00 95.38 180 LEU A C 1
ATOM 1446 O O . LEU A 1 180 ? -1.744 2.020 12.599 1.00 95.38 180 LEU A O 1
ATOM 1450 N N . GLY A 1 181 ? -1.266 4.025 13.498 1.00 90.88 181 GLY A N 1
ATOM 1451 C CA . GLY A 1 181 ? 0.089 4.140 12.947 1.00 90.88 181 GLY A CA 1
ATOM 1452 C C . GLY A 1 181 ? 0.171 4.121 11.415 1.00 90.88 181 GLY A C 1
ATOM 1453 O O . GLY A 1 181 ? 1.240 3.854 10.873 1.00 90.88 181 GLY A O 1
ATOM 1454 N N . HIS A 1 182 ? -0.938 4.374 10.717 1.00 92.12 182 HIS A N 1
ATOM 1455 C CA . HIS A 1 182 ? -1.012 4.334 9.260 1.00 92.12 182 HIS A CA 1
ATOM 1456 C C . HIS A 1 182 ? -0.795 5.725 8.658 1.00 92.12 182 HIS A C 1
ATOM 1458 O O . HIS A 1 182 ? -1.381 6.700 9.122 1.00 92.12 182 HIS A O 1
ATOM 1464 N N . ALA A 1 183 ? -0.000 5.816 7.591 1.00 88.25 183 ALA A N 1
ATOM 1465 C CA . ALA A 1 183 ? 0.313 7.096 6.955 1.00 88.25 183 ALA A CA 1
ATOM 1466 C C . ALA A 1 183 ? -0.834 7.659 6.094 1.00 88.25 183 ALA A C 1
ATOM 1468 O O . ALA A 1 183 ? -0.793 8.837 5.743 1.00 88.25 183 ALA A O 1
ATOM 1469 N N . LEU A 1 184 ? -1.821 6.830 5.731 1.00 90.00 184 LEU A N 1
ATOM 1470 C CA . LEU A 1 184 ? -2.922 7.174 4.811 1.00 90.00 184 LEU A CA 1
ATOM 1471 C C . LEU A 1 184 ? -2.411 7.709 3.463 1.00 90.00 184 LEU A C 1
ATOM 1473 O O . LEU A 1 184 ? -2.974 8.643 2.906 1.00 90.00 184 LEU A O 1
ATOM 1477 N N . ALA A 1 185 ? -1.289 7.171 2.986 1.00 86.12 185 ALA A N 1
ATOM 1478 C CA . ALA A 1 185 ? -0.703 7.590 1.722 1.00 86.12 185 ALA A CA 1
ATOM 1479 C C . ALA A 1 185 ? -1.562 7.120 0.539 1.00 86.12 185 ALA A C 1
ATOM 1481 O O . ALA A 1 185 ? -2.248 6.103 0.640 1.00 86.12 185 ALA A O 1
ATOM 1482 N N . ASP A 1 186 ? -1.458 7.820 -0.590 1.00 83.81 186 ASP A N 1
ATOM 1483 C CA . ASP A 1 186 ? -2.269 7.557 -1.788 1.00 83.81 186 ASP A CA 1
ATOM 1484 C C . ASP A 1 186 ? -2.117 6.115 -2.295 1.00 83.81 186 ASP A C 1
ATOM 1486 O O . ASP A 1 186 ? -3.081 5.498 -2.736 1.00 83.81 186 ASP A O 1
ATOM 1490 N N . VAL A 1 187 ? -0.930 5.526 -2.110 1.00 81.50 187 VAL A N 1
ATOM 1491 C CA . VAL A 1 187 ? -0.629 4.129 -2.468 1.00 81.50 187 VAL A CA 1
ATOM 1492 C C . VAL A 1 187 ? -1.478 3.082 -1.734 1.00 81.50 187 VAL A C 1
ATOM 1494 O O . VAL A 1 187 ? -1.511 1.929 -2.156 1.00 81.50 187 VAL A O 1
ATOM 1497 N N . ASP A 1 188 ? -2.130 3.457 -0.630 1.00 88.44 188 ASP A N 1
ATOM 1498 C CA . ASP A 1 188 ? -3.027 2.595 0.146 1.00 88.44 188 ASP A CA 1
ATOM 1499 C C . ASP A 1 188 ? -4.487 3.091 0.106 1.00 88.44 188 ASP A C 1
ATOM 1501 O O . ASP A 1 188 ? -5.358 2.496 0.746 1.00 88.44 188 ASP A O 1
ATOM 1505 N N . ALA A 1 189 ? -4.781 4.165 -0.640 1.00 90.06 189 ALA A N 1
ATOM 1506 C CA . ALA A 1 189 ? -6.089 4.820 -0.636 1.00 90.06 189 ALA A CA 1
ATOM 1507 C C . ALA A 1 189 ? -7.224 3.893 -1.089 1.00 90.06 189 ALA A C 1
ATOM 1509 O O . ALA A 1 189 ? -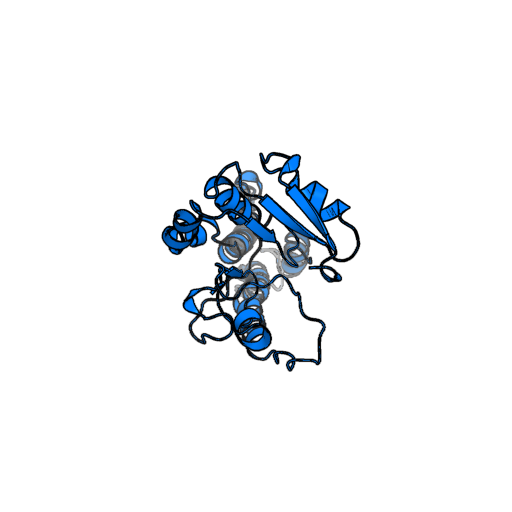8.305 3.929 -0.507 1.00 90.06 189 ALA A O 1
ATOM 1510 N N . LEU A 1 190 ? -6.968 3.004 -2.056 1.00 91.94 190 LEU A N 1
ATOM 1511 C CA . LEU A 1 190 ? -7.957 2.028 -2.526 1.00 91.94 190 LEU A CA 1
ATOM 1512 C C . LEU A 1 190 ? -8.399 1.056 -1.421 1.00 91.94 190 LEU A C 1
ATOM 1514 O O . LEU A 1 190 ? -9.581 0.735 -1.332 1.00 91.94 190 LEU A O 1
ATOM 1518 N N . TYR A 1 191 ? -7.494 0.639 -0.527 1.00 94.06 191 TYR A N 1
ATOM 1519 C CA . TYR A 1 191 ? -7.873 -0.196 0.618 1.00 94.06 191 TYR A CA 1
ATOM 1520 C C . TYR A 1 191 ? -8.771 0.562 1.592 1.00 94.06 191 TYR A C 1
ATOM 1522 O O . TYR A 1 191 ? -9.739 0.004 2.103 1.00 94.06 191 TYR A O 1
ATOM 1530 N N . ILE A 1 192 ? -8.459 1.833 1.859 1.00 95.31 192 ILE A N 1
ATOM 1531 C CA . ILE A 1 192 ? -9.263 2.661 2.762 1.00 95.31 192 ILE A CA 1
ATOM 1532 C C . ILE A 1 192 ? -10.635 2.946 2.144 1.00 95.31 192 ILE A C 1
ATOM 1534 O O . ILE A 1 192 ? -11.639 2.815 2.841 1.00 95.31 192 ILE A O 1
ATOM 1538 N N . ALA A 1 193 ? -10.691 3.257 0.847 1.00 95.25 193 ALA A N 1
ATOM 1539 C CA . ALA A 1 193 ? -11.935 3.449 0.109 1.00 95.25 193 ALA A CA 1
ATOM 1540 C C . ALA A 1 193 ? -12.822 2.196 0.161 1.00 95.25 193 ALA A C 1
ATOM 1542 O O . ALA A 1 193 ? -14.010 2.305 0.455 1.00 95.25 193 ALA A O 1
ATOM 1543 N N . GLU A 1 194 ? -12.248 1.002 -0.028 1.00 96.94 194 GLU A N 1
ATOM 1544 C CA . GLU A 1 194 ? -13.002 -0.250 0.086 1.00 96.94 194 GLU A CA 1
ATOM 1545 C C . GLU A 1 194 ? -13.568 -0.450 1.501 1.00 96.94 194 GLU A C 1
ATOM 1547 O O . GLU A 1 194 ? -14.729 -0.823 1.654 1.00 96.94 194 GLU A O 1
ATOM 1552 N N . ILE A 1 195 ? -12.803 -0.140 2.557 1.00 97.19 195 ILE A N 1
ATOM 1553 C CA . ILE A 1 195 ? -13.322 -0.198 3.936 1.00 97.19 195 ILE A CA 1
ATOM 1554 C C . ILE A 1 195 ? -14.488 0.778 4.105 1.00 97.19 195 ILE A C 1
ATOM 1556 O O . ILE A 1 195 ? -15.530 0.379 4.619 1.00 97.19 195 ILE A O 1
ATOM 1560 N N . VAL A 1 196 ? -14.328 2.033 3.669 1.00 96.56 196 VAL A N 1
ATOM 1561 C CA . VAL A 1 196 ? -15.372 3.070 3.746 1.00 96.56 196 VAL A CA 1
ATOM 1562 C C . VAL A 1 196 ? -16.657 2.612 3.057 1.00 96.56 196 VAL A C 1
ATOM 1564 O O . VAL A 1 196 ? -17.733 2.768 3.626 1.00 96.56 196 VAL A O 1
ATOM 1567 N N . ASN A 1 197 ? -16.544 1.975 1.892 1.00 96.19 197 ASN A N 1
ATOM 1568 C CA . ASN A 1 197 ? -17.685 1.476 1.126 1.00 96.19 197 ASN A CA 1
ATOM 1569 C C . ASN A 1 197 ? -18.386 0.270 1.771 1.00 96.19 197 ASN A C 1
ATOM 1571 O O . ASN A 1 197 ? -19.562 0.023 1.496 1.00 96.19 197 ASN A O 1
ATOM 1575 N N . LYS A 1 198 ? -17.674 -0.517 2.584 1.00 96.94 198 LYS A N 1
ATOM 1576 C CA . LYS A 1 198 ? -18.178 -1.782 3.144 1.00 96.94 198 LYS A CA 1
ATOM 1577 C C . LYS A 1 198 ? -18.688 -1.674 4.574 1.00 96.94 198 LYS A C 1
ATOM 1579 O O . LYS A 1 198 ? -19.454 -2.538 5.003 1.00 96.94 198 LYS A O 1
ATOM 1584 N N . VAL A 1 199 ? -18.281 -0.648 5.316 1.00 97.50 199 VAL A N 1
ATOM 1585 C CA . VAL A 1 199 ? -18.814 -0.390 6.659 1.00 97.50 199 VAL A CA 1
ATOM 1586 C C . VAL A 1 199 ? -20.126 0.404 6.598 1.00 97.50 199 VAL A C 1
ATOM 1588 O O . VAL A 1 199 ? -20.366 1.147 5.646 1.00 97.50 199 VAL A O 1
ATOM 1591 N N . PRO A 1 200 ? -20.993 0.302 7.619 1.00 96.94 200 PRO A N 1
ATOM 1592 C CA . PRO A 1 200 ? -22.156 1.174 7.745 1.00 96.94 200 PRO A CA 1
ATOM 1593 C C . PRO A 1 200 ? -21.807 2.670 7.754 1.00 96.94 200 PRO A C 1
ATOM 1595 O O . PRO A 1 200 ? -20.846 3.109 8.379 1.00 96.94 200 PRO A O 1
ATOM 1598 N N . VAL A 1 201 ? -22.684 3.504 7.192 1.00 95.19 201 VAL A N 1
ATOM 1599 C CA . VAL A 1 201 ? -22.539 4.977 7.231 1.00 95.19 201 VAL A CA 1
ATOM 1600 C C . VAL A 1 201 ? -22.559 5.565 8.652 1.00 95.19 201 VAL A C 1
ATOM 1602 O O . VAL A 1 201 ? -22.180 6.712 8.861 1.00 95.19 201 VAL A O 1
ATOM 1605 N N . THR A 1 202 ? -23.014 4.788 9.640 1.00 96.62 202 THR A N 1
ATOM 1606 C CA . THR A 1 202 ? -23.051 5.156 11.065 1.00 96.62 202 THR A CA 1
ATOM 1607 C C . THR A 1 202 ? -21.787 4.758 11.832 1.00 96.62 202 THR A C 1
ATOM 1609 O O . THR A 1 202 ? -21.719 4.965 13.046 1.00 96.62 202 THR A O 1
ATOM 1612 N N . THR A 1 203 ? -20.813 4.131 11.171 1.00 98.12 203 THR A N 1
ATOM 1613 C CA . THR A 1 203 ? -19.575 3.655 11.792 1.00 98.12 203 THR A CA 1
ATOM 1614 C C . THR A 1 203 ? -18.732 4.823 12.293 1.00 98.12 203 THR A C 1
ATOM 1616 O O . THR A 1 203 ? -18.535 5.816 11.597 1.00 98.12 203 THR A O 1
ATOM 1619 N N . ARG A 1 204 ? -18.218 4.705 13.521 1.00 98.25 204 ARG A N 1
ATOM 1620 C CA . ARG A 1 204 ? -17.334 5.703 14.135 1.00 98.25 204 ARG A CA 1
ATOM 1621 C C . ARG A 1 204 ? -15.884 5.421 13.774 1.00 98.25 204 ARG A C 1
ATOM 1623 O O . ARG A 1 204 ? -15.420 4.292 13.901 1.00 98.25 204 ARG A O 1
ATOM 1630 N N . TRP A 1 205 ? -15.145 6.457 13.412 1.00 98.12 205 TRP A N 1
ATOM 1631 C CA . TRP A 1 205 ? -13.756 6.363 12.986 1.00 98.12 205 TRP A CA 1
ATOM 1632 C C . TRP A 1 205 ? -12.836 7.058 13.979 1.00 98.12 205 TRP A C 1
ATOM 1634 O O . TRP A 1 205 ? -13.043 8.212 14.351 1.00 98.12 205 TRP A O 1
ATOM 1644 N N . THR A 1 206 ? -11.788 6.357 14.401 1.00 97.62 206 THR A N 1
ATOM 1645 C CA . THR A 1 206 ? -10.695 6.918 15.197 1.00 97.62 206 THR A CA 1
ATOM 1646 C C . THR A 1 206 ? -9.394 6.782 14.424 1.00 97.62 206 THR A C 1
ATOM 1648 O O . THR A 1 206 ? -8.908 5.671 14.221 1.00 97.62 206 THR A O 1
ATOM 1651 N N . ILE A 1 207 ? -8.814 7.908 14.019 1.00 97.00 207 ILE A N 1
ATOM 1652 C CA . ILE A 1 207 ? -7.544 7.951 13.296 1.00 97.00 207 ILE A CA 1
ATOM 1653 C C . ILE A 1 207 ? -6.450 8.421 14.249 1.00 97.00 207 ILE A C 1
ATOM 1655 O O . ILE A 1 207 ? -6.538 9.498 14.848 1.00 97.00 207 ILE A O 1
ATOM 1659 N N . SER A 1 208 ? -5.419 7.598 14.417 1.00 96.31 208 SER A N 1
ATOM 1660 C CA . SER A 1 208 ? -4.270 7.943 15.245 1.00 96.31 208 SER A CA 1
ATOM 1661 C C . SER A 1 208 ? -3.301 8.862 14.504 1.00 96.31 208 SER A C 1
ATOM 1663 O O . SER A 1 208 ? -3.087 8.668 13.311 1.00 96.31 208 SER A O 1
ATOM 1665 N N . TRP A 1 209 ? -2.624 9.753 15.220 1.00 94.38 209 TRP A N 1
ATOM 1666 C CA . TRP A 1 209 ? -1.486 10.525 14.708 1.00 94.38 209 TRP A CA 1
ATOM 1667 C C . TRP A 1 209 ? -0.316 10.489 15.699 1.00 94.38 209 TRP A C 1
ATOM 1669 O O . TRP A 1 209 ? -0.506 10.250 16.894 1.00 94.38 209 TRP A O 1
ATOM 1679 N N . HIS A 1 210 ? 0.910 10.712 15.212 1.00 86.50 210 HIS A N 1
ATOM 1680 C CA . HIS A 1 210 ? 2.121 10.658 16.051 1.00 86.50 210 HIS A CA 1
ATOM 1681 C C . HIS A 1 210 ? 2.652 12.041 16.456 1.00 86.50 210 HIS A C 1
ATOM 1683 O O . HIS A 1 210 ? 3.070 12.227 17.596 1.00 86.50 210 HIS A O 1
ATOM 1689 N N . LYS A 1 211 ? 2.675 13.011 15.530 1.00 85.81 211 LYS A N 1
ATOM 1690 C CA . LYS A 1 211 ? 3.201 14.367 15.790 1.00 85.81 211 LYS A CA 1
ATOM 1691 C C . LYS A 1 211 ? 2.094 15.413 15.820 1.00 85.81 211 LYS A C 1
ATOM 1693 O O . LYS A 1 211 ? 1.887 16.054 16.843 1.00 85.81 211 LYS A O 1
ATOM 1698 N N . THR A 1 212 ? 1.395 15.570 14.703 1.00 88.50 212 THR A N 1
ATOM 1699 C CA . THR A 1 212 ? 0.261 16.482 14.540 1.00 88.50 212 THR A CA 1
ATOM 1700 C C . THR A 1 212 ? -0.800 15.786 13.692 1.00 88.50 212 THR A C 1
ATOM 1702 O O . THR A 1 212 ? -0.439 14.929 12.895 1.00 88.50 212 THR A O 1
ATOM 1705 N N . PRO A 1 213 ? -2.089 16.129 13.843 1.00 91.38 213 PRO A N 1
ATOM 1706 C CA . PRO A 1 213 ? -3.165 15.506 13.074 1.00 91.38 213 PRO A CA 1
ATOM 1707 C C . PRO A 1 213 ? -3.336 16.074 11.659 1.00 91.38 213 PRO A C 1
ATOM 1709 O O . PRO A 1 213 ? -4.217 15.617 10.942 1.00 91.38 213 PRO A O 1
ATOM 1712 N N . GLU A 1 214 ? -2.608 17.127 11.273 1.00 91.69 214 GLU A N 1
ATOM 1713 C CA . GLU A 1 214 ? -2.868 17.871 10.028 1.00 91.69 214 GLU A CA 1
ATOM 1714 C C . GLU A 1 214 ? -2.697 17.001 8.782 1.00 91.69 214 GLU A C 1
ATOM 1716 O O . GLU A 1 214 ? -3.533 17.038 7.882 1.00 91.69 214 GLU A O 1
ATOM 1721 N N . THR A 1 215 ? -1.648 16.177 8.752 1.00 88.31 215 THR A N 1
ATOM 1722 C CA . THR A 1 215 ? -1.357 15.317 7.596 1.00 88.31 215 THR A CA 1
ATOM 1723 C C . THR A 1 215 ? -2.441 14.257 7.431 1.00 88.31 215 THR A C 1
ATOM 1725 O O . THR A 1 215 ? -2.976 14.073 6.340 1.00 88.31 215 THR A O 1
ATOM 1728 N N . GLU A 1 216 ? -2.803 13.587 8.523 1.00 91.56 216 GLU A N 1
ATOM 1729 C CA . GLU A 1 216 ? -3.831 12.555 8.553 1.00 91.56 216 GLU A CA 1
ATOM 1730 C C . GLU A 1 216 ? -5.215 13.144 8.268 1.00 91.56 216 GLU A C 1
ATOM 1732 O O . GLU A 1 216 ? -5.983 12.531 7.535 1.00 91.56 216 GLU A O 1
ATOM 1737 N N . ARG A 1 217 ? -5.529 14.347 8.772 1.00 92.81 217 ARG A N 1
ATOM 1738 C CA . ARG A 1 217 ? -6.779 15.057 8.449 1.00 92.81 217 ARG A CA 1
ATOM 1739 C C . ARG A 1 217 ? -6.883 15.359 6.962 1.00 92.81 217 ARG A C 1
ATOM 1741 O O . ARG A 1 217 ? -7.907 15.038 6.374 1.00 92.81 217 ARG A O 1
ATOM 1748 N N . ASN A 1 218 ? -5.837 15.930 6.368 1.00 91.56 218 ASN A N 1
ATOM 1749 C CA . ASN A 1 218 ? -5.836 16.290 4.950 1.00 91.56 218 ASN A CA 1
ATOM 1750 C C . ASN A 1 218 ? -5.946 15.054 4.047 1.00 91.56 218 ASN A C 1
ATOM 1752 O O . ASN A 1 218 ? -6.651 15.078 3.046 1.00 91.56 218 ASN A O 1
ATOM 1756 N N . ARG A 1 219 ? -5.280 13.952 4.408 1.00 90.94 219 ARG A N 1
ATOM 1757 C CA . ARG A 1 219 ? -5.360 12.694 3.650 1.00 90.94 219 ARG A CA 1
ATOM 1758 C C . ARG A 1 219 ? -6.699 11.987 3.823 1.00 90.94 219 ARG A C 1
ATOM 1760 O O . ARG A 1 219 ? -7.189 11.360 2.893 1.00 90.94 219 ARG A O 1
ATOM 1767 N N . PHE A 1 220 ? -7.305 12.087 5.005 1.00 93.06 220 PHE A N 1
ATOM 1768 C CA . PHE A 1 220 ? -8.581 11.434 5.289 1.00 93.06 220 PHE A CA 1
ATOM 1769 C C . PHE A 1 220 ? -9.801 12.260 4.852 1.00 93.06 220 PHE A C 1
ATOM 1771 O O . PHE A 1 220 ? -10.883 11.706 4.699 1.00 93.06 220 PHE A O 1
ATOM 1778 N N . SER A 1 221 ? -9.659 13.566 4.609 1.00 90.81 221 SER A N 1
ATOM 1779 C CA . SER A 1 221 ? -10.779 14.415 4.174 1.00 90.81 221 SER A CA 1
ATOM 1780 C C . SER A 1 221 ? -11.287 14.105 2.764 1.00 90.81 221 SER A C 1
ATOM 1782 O O . SER A 1 221 ? -12.332 14.616 2.383 1.00 90.81 221 SER A O 1
ATOM 1784 N N . GLY A 1 222 ? -10.553 13.305 1.984 1.00 88.88 222 GLY A N 1
ATOM 1785 C CA . GLY A 1 222 ? -10.988 12.846 0.663 1.00 88.88 222 GLY A CA 1
ATOM 1786 C C . GLY A 1 222 ? -12.061 11.751 0.693 1.00 88.88 222 GLY A C 1
ATOM 1787 O O . GLY A 1 222 ? -12.640 11.462 -0.350 1.00 88.88 222 GLY A O 1
ATOM 1788 N N . TYR A 1 223 ? -12.338 11.144 1.852 1.00 91.38 223 TYR A N 1
ATOM 1789 C CA . TYR A 1 223 ? -13.364 10.106 1.987 1.00 91.38 223 TYR A CA 1
ATOM 1790 C C . TYR A 1 223 ? -14.717 10.715 2.381 1.00 91.38 223 TYR A C 1
ATOM 1792 O O . TYR A 1 223 ? -14.788 11.544 3.290 1.00 91.38 223 TYR A O 1
ATOM 1800 N N . ASP A 1 224 ? -15.794 10.276 1.724 1.00 89.00 224 ASP A N 1
ATOM 1801 C CA . ASP A 1 224 ? -17.165 10.756 1.956 1.00 89.00 224 ASP A CA 1
ATOM 1802 C C . ASP A 1 224 ? -17.756 10.171 3.253 1.00 89.00 224 ASP A C 1
ATOM 1804 O O . ASP A 1 224 ? -18.506 9.195 3.258 1.00 89.00 224 ASP A O 1
ATOM 1808 N N . LEU A 1 225 ? -17.341 10.735 4.389 1.00 91.00 225 LEU A N 1
ATOM 1809 C CA . LEU A 1 225 ? -17.762 10.331 5.728 1.00 91.00 225 LEU A CA 1
ATOM 1810 C C . LEU A 1 225 ? -18.345 11.515 6.500 1.00 91.00 225 LEU A C 1
ATOM 1812 O O . LEU A 1 225 ? -17.869 12.648 6.407 1.00 91.00 225 LEU A O 1
ATOM 1816 N N . ASN A 1 226 ? -19.333 11.241 7.355 1.00 91.50 226 ASN A N 1
ATOM 1817 C CA . ASN A 1 226 ? -19.842 12.246 8.284 1.00 91.50 226 ASN A CA 1
ATOM 1818 C C . ASN A 1 226 ? -18.741 12.647 9.283 1.00 91.50 226 ASN A C 1
ATOM 1820 O O . ASN 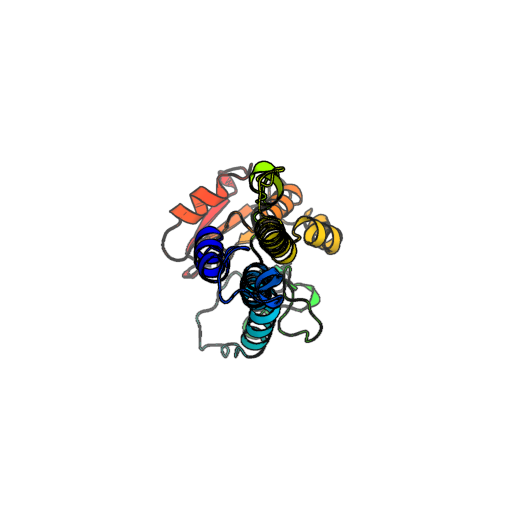A 1 226 ? -18.319 11.839 10.113 1.00 91.50 226 ASN A O 1
ATOM 1824 N N . ALA A 1 227 ? -18.326 13.915 9.240 1.00 90.88 227 ALA A N 1
ATOM 1825 C CA . ALA A 1 227 ? -17.276 14.467 10.091 1.00 90.88 227 ALA A CA 1
ATOM 1826 C C . ALA A 1 227 ? -17.546 14.307 11.601 1.00 90.88 227 ALA A C 1
ATOM 1828 O O . ALA A 1 227 ? -16.596 14.201 12.372 1.00 90.88 227 ALA A O 1
ATOM 1829 N N . GLU A 1 228 ? -18.809 14.234 12.037 1.00 94.19 228 GLU A N 1
ATOM 1830 C CA . GLU A 1 228 ? -19.166 14.011 13.449 1.00 94.19 228 GLU A CA 1
ATOM 1831 C C . GLU A 1 228 ? -18.812 12.599 13.941 1.00 94.19 228 GLU A C 1
ATOM 1833 O O . GLU A 1 228 ? -18.622 12.379 15.139 1.00 94.19 228 GLU A O 1
ATOM 1838 N N . LEU A 1 229 ? -18.699 11.637 13.022 1.00 96.19 229 LEU A N 1
ATOM 1839 C CA . LEU A 1 229 ? -18.317 10.257 13.317 1.00 96.19 229 LEU A CA 1
ATOM 1840 C C . LEU A 1 229 ? -16.803 10.043 13.256 1.00 96.19 229 LEU A C 1
ATOM 1842 O O . LEU A 1 229 ? -16.335 8.963 13.617 1.00 96.19 229 LEU A O 1
ATOM 1846 N N . VAL A 1 230 ? -16.033 11.046 12.828 1.00 97.25 230 VAL A N 1
ATOM 1847 C CA . VAL A 1 230 ? -14.585 10.953 12.634 1.00 97.25 230 VAL A CA 1
ATOM 1848 C C . VAL A 1 230 ? -13.858 11.743 13.717 1.00 97.25 230 VAL A C 1
ATOM 1850 O O . VAL A 1 230 ? -14.014 12.955 13.852 1.00 97.25 230 VAL A O 1
ATOM 1853 N N . ARG A 1 231 ? -12.984 11.071 14.469 1.00 96.50 231 ARG A N 1
ATOM 1854 C CA . ARG A 1 231 ? -12.100 11.718 15.446 1.00 96.50 231 ARG A CA 1
ATOM 1855 C C . ARG A 1 231 ? -10.636 11.379 15.206 1.00 96.50 231 ARG A C 1
ATOM 1857 O O . ARG A 1 231 ? -10.290 10.281 14.778 1.00 96.50 231 ARG A O 1
ATOM 1864 N N . PHE A 1 232 ? -9.775 12.318 15.582 1.00 96.50 232 PHE A N 1
ATOM 1865 C CA . PHE A 1 232 ? -8.324 12.185 15.507 1.00 96.50 232 PHE A CA 1
ATOM 1866 C C . PHE A 1 232 ? -7.741 12.209 16.916 1.00 96.50 232 PHE A C 1
ATOM 1868 O O . PHE A 1 232 ? -8.039 13.127 17.681 1.00 96.50 232 PHE A O 1
ATOM 1875 N N . ALA A 1 233 ? -6.901 11.235 17.258 1.00 95.50 233 ALA A N 1
ATOM 1876 C CA . ALA A 1 233 ? -6.320 11.109 18.595 1.00 95.50 233 ALA A CA 1
ATOM 1877 C C . ALA A 1 233 ? -4.814 10.800 18.534 1.00 95.50 233 ALA A C 1
ATOM 1879 O O . ALA A 1 233 ? -4.381 10.086 17.630 1.00 95.50 233 ALA A O 1
ATOM 1880 N N . PRO A 1 234 ? -3.997 11.303 19.476 1.00 93.88 234 PRO A N 1
ATOM 1881 C CA . PRO A 1 234 ? -2.601 10.895 19.556 1.00 93.88 234 PRO A CA 1
ATOM 1882 C C . PRO A 1 234 ? -2.506 9.388 19.807 1.00 93.88 234 PRO A C 1
ATOM 1884 O O . PRO A 1 234 ? -3.189 8.869 20.694 1.00 93.88 234 PRO A O 1
ATOM 1887 N N . LEU A 1 235 ? -1.625 8.690 19.082 1.00 92.19 235 LEU A N 1
ATOM 1888 C CA . LEU A 1 235 ? -1.444 7.238 19.223 1.00 92.19 235 LEU A CA 1
ATOM 1889 C C . LEU A 1 235 ? -1.100 6.827 20.665 1.00 92.19 235 LEU A C 1
ATOM 1891 O O . LEU A 1 235 ? -1.524 5.774 21.119 1.00 92.19 235 LEU A O 1
ATOM 1895 N N . SER A 1 236 ? -0.386 7.681 21.401 1.00 88.75 236 SER A N 1
ATOM 1896 C CA . SER A 1 236 ? -0.016 7.463 22.806 1.00 88.75 236 SER A CA 1
ATOM 1897 C C . SER A 1 236 ? -1.190 7.492 23.791 1.00 88.75 236 SER A C 1
ATOM 1899 O O . SER A 1 236 ? -1.028 7.082 24.937 1.00 88.75 236 SER A O 1
ATOM 1901 N N . THR A 1 237 ? -2.349 8.006 23.373 1.00 89.31 237 THR A N 1
ATOM 1902 C CA . THR A 1 237 ? -3.567 8.088 24.201 1.00 89.31 237 THR A CA 1
ATOM 1903 C C . THR A 1 237 ? -4.590 7.008 23.872 1.00 89.31 237 THR A C 1
ATOM 1905 O O . THR A 1 237 ? -5.606 6.904 24.562 1.00 89.31 237 THR A O 1
ATOM 1908 N N . LEU A 1 238 ? -4.335 6.243 22.809 1.00 89.06 238 LEU A N 1
ATOM 1909 C CA . LEU A 1 238 ? -5.183 5.150 22.361 1.00 89.06 238 LEU A CA 1
ATOM 1910 C C . LEU A 1 238 ? -4.806 3.845 23.050 1.00 89.06 238 LEU A C 1
ATOM 1912 O O . LEU A 1 238 ? -3.635 3.620 23.428 1.00 89.06 238 LEU A O 1
#

Radius of gyration: 22.79 Å; chains: 1; bounding box: 59×37×65 Å

Sequence (238 aa):
MAAFDSDHVIDYAENFLVSYGAEDWSDADHHNFEYEIEQIVDGLSRTLRKHFANWIRGLAIPLLGTVPLVNCINRRAKFLNFNYTPTLQALYGVQPRQVLHIHGSAVDPDSLIVLGHGWERQANELLSRQVDEDTDTRVAGGYRLIDDYFDDTFKPTETILAQNQAFFDGLADVTDVFILGHALADVDALYIAEIVNKVPVTTRWTISWHKTPETERNRFSGYDLNAELVRFAPLSTL